Protein AF-0000000087407626 (afdb_homodimer)

pLDDT: mean 98.17, std 1.55, range [85.81, 99.0]

Radius of gyration: 20.64 Å; Cα contacts (8 Å, |Δi|>4): 1081; chains: 2; bounding box: 38×64×53 Å

Sequence (378 aa):
MILDLSAPISENTPVYPDDPPVSVRLWAVIDRDGYYMNVLKMGEHSGTHVDAPAHFVPGGKTIDEMPLEKFIGEGIVLDVRDGEGPIRLDEIPDGGYFGKIVLFLTSGRELSPEVALFLVAEGVRAVGTDSMSIGDDAVHRILLSEEVPVFENLTNLEALVGKDFTFVAFPLKIEGGSGSPVRAVAFVEMILDLSAPISENTPVYPDDPPVSVRLWAVIDRDGYYMNVLKMGEHSGTHVDAPAHFVPGGKTIDEMPLEKFIGEGIVLDVRDGEGPIRLDEIPDGGYFGKIVLFLTSGRELSPEVALFLVAEGVRAVGTDSMSIGDDAVHRILLSEEVPVFENLTNLEALVGKDFTFVAFPLKIEGGSGSPVRAVAFVE

Secondary structure (DSSP, 8-state):
-EEE-BPPBSTTS---TTSPPPEEEEEE-HHHHSS-EEEEEEETT-SSEEE-GGGTSTTPPPGGGS-GGGGEEEEEEEE-TT--SSB-GGGS-SS--TT-EEEEE-TT--B-HHHHHHHHHTT-SEEEESSS-SSSHHHHHHHHHTT--EEESB--GGGGTT--EEEE-PPP-BTT-SEEE---EEEE-/-EEE-BPPBSTTS---TTSPPPEEEEEE-HHHHSS-EEEEEEETT-SSEEE-GGGTSTTPPPGGGS-GGGGEEEEEEEE-TT--SSB-GGGS-SS--TT-EEEEE-TT--B-HHHHHHHHHTT-SEEEESSS-SSSHHHHHHHHHTT--EEESB--GGGGTT--EEEE-PPP-BTT-SEEE---EEEE-

Structure (mmCIF, N/CA/C/O backbone):
data_AF-0000000087407626-model_v1
#
loop_
_entity.id
_entity.type
_entity.pdbx_description
1 polymer 'Cyclase family protein'
#
loop_
_atom_site.group_PDB
_atom_site.id
_atom_site.type_symbol
_atom_site.label_atom_id
_atom_site.label_alt_id
_atom_site.label_comp_id
_atom_site.label_asym_id
_atom_site.label_entity_id
_atom_site.label_seq_id
_atom_site.pdbx_PDB_ins_code
_atom_site.Cartn_x
_atom_site.Cartn_y
_atom_site.Cartn_z
_atom_site.occupancy
_atom_site.B_iso_or_equiv
_atom_site.auth_seq_id
_atom_site.auth_comp_id
_atom_site.auth_asym_id
_atom_site.auth_atom_id
_atom_site.pdbx_PDB_model_num
ATOM 1 N N . MET A 1 1 ? -11.5 3.641 -15.219 1 94.56 1 MET A N 1
ATOM 2 C CA . MET A 1 1 ? -12.039 3.02 -14.008 1 94.56 1 MET A CA 1
ATOM 3 C C . MET A 1 1 ? -10.945 2.266 -13.25 1 94.56 1 MET A C 1
ATOM 5 O O . MET A 1 1 ? -10.109 1.601 -13.867 1 94.56 1 MET A O 1
ATOM 9 N N . ILE A 1 2 ? -10.898 2.383 -11.922 1 98.69 2 ILE A N 1
ATOM 10 C CA . ILE A 1 2 ? -9.953 1.646 -11.102 1 98.69 2 ILE A CA 1
ATOM 11 C C . ILE A 1 2 ? -10.648 0.445 -10.461 1 98.69 2 ILE A C 1
ATOM 13 O O . ILE A 1 2 ? -11.656 0.6 -9.773 1 98.69 2 ILE A O 1
ATOM 17 N N . LEU A 1 3 ? -10.18 -0.729 -10.758 1 98.81 3 LEU A N 1
ATOM 18 C CA . LEU A 1 3 ? -10.68 -1.969 -10.172 1 98.81 3 LEU A CA 1
ATOM 19 C C . LEU A 1 3 ? -9.758 -2.463 -9.062 1 98.81 3 LEU A C 1
ATOM 21 O O . LEU A 1 3 ? -8.547 -2.57 -9.266 1 98.81 3 LEU A O 1
ATOM 25 N N . ASP A 1 4 ? -10.352 -2.662 -7.883 1 98.88 4 ASP A N 1
ATOM 26 C CA . ASP A 1 4 ? -9.609 -3.213 -6.754 1 98.88 4 ASP A CA 1
ATOM 27 C C . ASP A 1 4 ? -9.383 -4.711 -6.926 1 98.88 4 ASP A C 1
ATOM 29 O O . ASP A 1 4 ? -10.336 -5.477 -7.102 1 98.88 4 ASP A O 1
ATOM 33 N N . LEU A 1 5 ? -8.07 -5.199 -6.824 1 98.94 5 LEU A N 1
ATOM 34 C CA . LEU A 1 5 ? -7.73 -6.602 -7.031 1 98.94 5 LEU A CA 1
ATOM 35 C C . LEU A 1 5 ? -7.191 -7.223 -5.746 1 98.94 5 LEU A C 1
ATOM 37 O O . LEU A 1 5 ? -6.512 -8.25 -5.789 1 98.94 5 LEU A O 1
ATOM 41 N N . SER A 1 6 ? -7.387 -6.543 -4.633 1 98.88 6 SER A N 1
ATOM 42 C CA . SER A 1 6 ? -6.785 -6.984 -3.379 1 98.88 6 SER A CA 1
ATOM 43 C C . SER A 1 6 ? -7.84 -7.504 -2.408 1 98.88 6 SER A C 1
ATOM 45 O O . SER A 1 6 ? -8.945 -6.957 -2.336 1 98.88 6 SER A O 1
ATOM 47 N N . ALA A 1 7 ? -7.488 -8.57 -1.66 1 98.62 7 ALA A N 1
ATOM 48 C CA . ALA A 1 7 ? -8.289 -9.062 -0.541 1 98.62 7 ALA A CA 1
ATOM 49 C C . ALA A 1 7 ? -8.133 -8.156 0.679 1 98.62 7 ALA A C 1
ATOM 51 O O . ALA A 1 7 ? -7.07 -7.57 0.894 1 98.62 7 ALA A O 1
ATOM 52 N N . PRO A 1 8 ? -9.18 -7.996 1.398 1 98.62 8 PRO A N 1
ATOM 53 C CA . PRO A 1 8 ? -9.016 -7.262 2.656 1 98.62 8 PRO A CA 1
ATOM 54 C C . PRO A 1 8 ? -8.023 -7.926 3.605 1 98.62 8 PRO A C 1
ATOM 56 O O . PRO A 1 8 ? -7.887 -9.148 3.607 1 98.62 8 PRO A O 1
ATOM 59 N N . ILE A 1 9 ? -7.352 -7.109 4.34 1 98.81 9 ILE A N 1
ATOM 60 C CA . ILE A 1 9 ? -6.434 -7.586 5.371 1 98.81 9 ILE A CA 1
ATOM 61 C C . ILE A 1 9 ? -7.086 -7.457 6.746 1 98.81 9 ILE A C 1
ATOM 63 O O . ILE A 1 9 ? -7.414 -6.348 7.184 1 98.81 9 ILE A O 1
ATOM 67 N N . SER A 1 10 ? -7.234 -8.508 7.391 1 98.5 10 SER A N 1
ATOM 68 C CA . SER A 1 10 ? -7.793 -8.641 8.734 1 98.5 10 SER A CA 1
ATOM 69 C C . SER A 1 10 ? -7.391 -9.961 9.375 1 98.5 10 SER A C 1
ATOM 71 O O . SER A 1 10 ? -6.652 -10.75 8.773 1 98.5 10 SER A O 1
ATOM 73 N N . GLU A 1 11 ? -7.926 -10.094 10.539 1 97.62 11 GLU A N 1
ATOM 74 C CA . GLU A 1 11 ? -7.641 -11.344 11.242 1 97.62 11 GLU A CA 1
ATOM 75 C C . GLU A 1 11 ? -8.289 -12.531 10.539 1 97.62 11 GLU A C 1
ATOM 77 O O . GLU A 1 11 ? -7.953 -13.68 10.812 1 97.62 11 GLU A O 1
ATOM 82 N N . ASN A 1 12 ? -9.156 -12.234 9.711 1 97.38 12 ASN A N 1
ATOM 83 C CA . ASN A 1 12 ? -9.852 -13.289 8.992 1 97.38 12 ASN A CA 1
ATOM 84 C C . ASN A 1 12 ? -9.18 -13.594 7.656 1 97.38 12 ASN A C 1
ATOM 86 O O . ASN A 1 12 ? -9.594 -14.516 6.945 1 97.38 12 ASN A O 1
ATOM 90 N N . THR A 1 13 ? -8.242 -12.867 7.262 1 97.75 13 THR A N 1
ATOM 91 C CA . THR A 1 13 ? -7.523 -13.133 6.023 1 97.75 13 THR A CA 1
ATOM 92 C C . THR A 1 13 ? -6.809 -14.477 6.09 1 97.75 13 THR A C 1
ATOM 94 O O . THR A 1 13 ? -5.988 -14.711 6.98 1 97.75 13 THR A O 1
ATOM 97 N N . PRO A 1 14 ? -7.137 -15.383 5.199 1 96.88 14 PRO A N 1
ATOM 98 C CA . PRO A 1 14 ? -6.445 -16.672 5.18 1 96.88 14 PRO A CA 1
ATOM 99 C C . PRO A 1 14 ? -4.945 -16.531 4.914 1 96.88 14 PRO A C 1
ATOM 101 O O . PRO A 1 14 ? -4.531 -15.672 4.141 1 96.88 14 PRO A O 1
ATOM 104 N N . VAL A 1 15 ? -4.242 -17.312 5.656 1 96.75 15 VAL A N 1
ATOM 105 C CA . VAL A 1 15 ? -2.801 -17.359 5.43 1 96.75 15 VAL A CA 1
ATOM 106 C C . VAL A 1 15 ? -2.396 -18.781 5.004 1 96.75 15 VAL A C 1
ATOM 108 O O . VAL A 1 15 ? -3.084 -19.75 5.32 1 96.75 15 VAL A O 1
ATOM 111 N N . TYR A 1 16 ? -1.384 -18.875 4.133 1 95.88 16 TYR A N 1
ATOM 112 C CA . TYR A 1 16 ? -0.835 -20.172 3.75 1 95.88 16 TYR A CA 1
ATOM 113 C C . TYR A 1 16 ? -0.444 -20.984 4.98 1 95.88 16 TYR A C 1
ATOM 115 O O . TYR A 1 16 ? 0.004 -20.422 5.984 1 95.88 16 TYR A O 1
ATOM 123 N N . PRO A 1 17 ? -0.582 -22.297 4.898 1 92.94 17 PRO A N 1
ATOM 124 C CA . PRO A 1 17 ? -0.218 -23.109 6.059 1 92.94 17 PRO A CA 1
ATOM 125 C C . PRO A 1 17 ? 1.18 -22.797 6.586 1 92.94 17 PRO A C 1
ATOM 127 O O . PRO A 1 17 ? 2.125 -22.672 5.805 1 92.94 17 PRO A O 1
ATOM 130 N N . ASP A 1 18 ? 1.308 -22.516 7.926 1 92.75 18 ASP A N 1
ATOM 131 C CA . ASP A 1 18 ? 2.541 -22.328 8.68 1 92.75 18 ASP A CA 1
ATOM 132 C C . ASP A 1 18 ? 3.025 -20.875 8.578 1 92.75 18 ASP A C 1
ATOM 134 O O . ASP A 1 18 ? 4.023 -20.516 9.203 1 92.75 18 ASP A O 1
ATOM 138 N N . ASP A 1 19 ? 2.303 -20.125 7.746 1 96.94 19 ASP A N 1
ATOM 139 C CA . ASP A 1 19 ? 2.627 -18.703 7.723 1 96.94 19 ASP A CA 1
ATOM 140 C C . ASP A 1 19 ? 2.096 -18 8.969 1 96.94 19 ASP A C 1
ATOM 142 O O . ASP A 1 19 ? 1.176 -18.5 9.625 1 96.94 19 ASP A O 1
ATOM 146 N N . PRO A 1 20 ? 2.818 -16.875 9.32 1 97 20 PRO A N 1
ATOM 147 C CA . PRO A 1 20 ? 2.281 -16.125 10.461 1 97 20 PRO A CA 1
ATOM 148 C C . PRO A 1 20 ? 0.853 -15.648 10.227 1 97 20 PRO A C 1
ATOM 150 O O . PRO A 1 20 ? 0.507 -15.242 9.117 1 97 20 PRO A O 1
ATOM 153 N N . PRO A 1 21 ? -0.025 -15.742 11.242 1 97.31 21 PRO A N 1
ATOM 154 C CA . PRO A 1 21 ? -1.369 -15.18 11.109 1 97.31 21 PRO A CA 1
ATOM 155 C C . PRO A 1 21 ? -1.36 -13.656 11.016 1 97.31 21 PRO A C 1
ATOM 157 O O . PRO A 1 21 ? -0.384 -13.016 11.406 1 97.31 21 PRO A O 1
ATOM 160 N N . VAL A 1 22 ? -2.408 -13.172 10.453 1 98.69 22 VAL A N 1
ATOM 161 C CA . VAL A 1 22 ? -2.596 -11.727 10.383 1 98.69 22 VAL A CA 1
ATOM 162 C C . VAL A 1 22 ? -3.277 -11.234 11.664 1 98.69 22 VAL A C 1
ATOM 164 O O . VAL A 1 22 ? -4.285 -11.797 12.094 1 98.69 22 VAL A O 1
ATOM 167 N N . SER A 1 23 ? -2.711 -10.219 12.281 1 98.5 23 SER A N 1
ATOM 168 C CA . SER A 1 23 ? -3.27 -9.562 13.461 1 98.5 23 SER A CA 1
ATOM 169 C C . SER A 1 23 ? -3.393 -8.055 13.258 1 98.5 23 SER A C 1
ATOM 171 O O . SER A 1 23 ? -2.453 -7.41 12.789 1 98.5 23 SER A O 1
ATOM 173 N N . VAL A 1 24 ? -4.543 -7.598 13.391 1 98.19 24 VAL A N 1
ATOM 174 C CA . VAL A 1 24 ? -4.859 -6.172 13.43 1 98.19 24 VAL A CA 1
ATOM 175 C C . VAL A 1 24 ? -5.457 -5.812 14.789 1 98.19 24 VAL A C 1
ATOM 177 O O . VAL A 1 24 ? -6.605 -6.164 15.078 1 98.19 24 VAL A O 1
ATOM 180 N N . ARG A 1 25 ? -4.598 -5.047 15.641 1 98.31 25 ARG A N 1
ATOM 181 C CA . ARG A 1 25 ? -5.008 -4.785 17.016 1 98.31 25 ARG A CA 1
ATOM 182 C C . ARG A 1 25 ? -5.039 -3.285 17.297 1 98.31 25 ARG A C 1
ATOM 184 O O . ARG A 1 25 ? -4.18 -2.541 16.828 1 98.31 25 ARG A O 1
ATOM 191 N N . LEU A 1 26 ? -5.98 -3.012 18.078 1 98.25 26 LEU A N 1
ATOM 192 C CA . LEU A 1 26 ? -6.105 -1.622 18.5 1 98.25 26 LEU A CA 1
ATOM 193 C C . LEU A 1 26 ? -4.871 -1.176 19.281 1 98.25 26 LEU A C 1
ATOM 195 O O . LEU A 1 26 ? -4.391 -1.893 20.156 1 98.25 26 LEU A O 1
ATOM 199 N N . TRP A 1 27 ? -4.355 -0.021 18.953 1 98.56 27 TRP A N 1
ATOM 200 C CA . TRP A 1 27 ? -3.254 0.615 19.656 1 98.56 27 TRP A CA 1
ATOM 201 C C . TRP A 1 27 ? -3.721 1.885 20.359 1 98.56 27 TRP A C 1
ATOM 203 O O . TRP A 1 27 ? -3.338 2.148 21.5 1 98.56 27 TRP A O 1
ATOM 213 N N . ALA A 1 28 ? -4.617 2.578 19.672 1 98.25 28 ALA A N 1
ATOM 214 C CA . ALA A 1 28 ? -5.152 3.836 20.188 1 98.25 28 ALA A CA 1
ATOM 215 C C . ALA A 1 28 ? -6.586 4.062 19.719 1 98.25 28 ALA A C 1
ATOM 217 O O . ALA A 1 28 ? -6.961 3.621 18.625 1 98.25 28 ALA A O 1
ATOM 218 N N . VAL A 1 29 ? -7.285 4.719 20.578 1 97.94 29 VAL A N 1
ATOM 219 C CA . VAL A 1 29 ? -8.664 5.086 20.25 1 97.94 29 VAL A CA 1
ATOM 220 C C . VAL A 1 29 ? -8.867 6.578 20.484 1 97.94 29 VAL A C 1
ATOM 222 O O . VAL A 1 29 ? -8.312 7.145 21.422 1 97.94 29 VAL A O 1
ATOM 225 N N . ILE A 1 30 ? -9.766 7.16 19.719 1 97.81 30 ILE A N 1
ATOM 226 C CA . ILE A 1 30 ? -9.93 8.609 19.719 1 97.81 30 ILE A CA 1
ATOM 227 C C . ILE A 1 30 ? -10.359 9.078 21.109 1 97.81 30 ILE A C 1
ATOM 229 O O . ILE A 1 30 ? -9.797 10.031 21.656 1 97.81 30 ILE A O 1
ATOM 233 N N . ASP A 1 31 ? -11.32 8.539 21.688 1 97.56 31 ASP A N 1
ATOM 234 C CA . ASP A 1 31 ? -11.875 9 22.969 1 97.56 31 ASP A CA 1
ATOM 235 C C . ASP A 1 31 ? -10.797 9.062 24.047 1 97.56 31 ASP A C 1
ATOM 237 O O . ASP A 1 31 ? -10.797 9.969 24.875 1 97.56 31 ASP A O 1
ATOM 241 N N . ARG A 1 32 ? -9.883 8.086 24.047 1 97.44 32 ARG A N 1
ATOM 242 C CA . ARG A 1 32 ? -8.867 7.965 25.078 1 97.44 32 ARG A CA 1
ATOM 243 C C . ARG A 1 32 ? -7.57 8.656 24.672 1 97.44 32 ARG A C 1
ATOM 245 O O . ARG A 1 32 ? -6.965 9.375 25.469 1 97.44 32 ARG A O 1
ATOM 252 N N . ASP A 1 33 ? -7.152 8.57 23.375 1 96.88 33 ASP A N 1
ATOM 253 C CA . ASP A 1 33 ? -5.793 8.914 22.969 1 96.88 33 ASP A CA 1
ATOM 254 C C . ASP A 1 33 ? -5.793 10.117 22.031 1 96.88 33 ASP A C 1
ATOM 256 O O . ASP A 1 33 ? -4.746 10.711 21.766 1 96.88 33 ASP A O 1
ATOM 260 N N . GLY A 1 34 ? -6.973 10.43 21.484 1 96.88 34 GLY A N 1
ATOM 261 C CA . GLY A 1 34 ? -7.078 11.562 20.578 1 96.88 34 GLY A CA 1
ATOM 262 C C . GLY A 1 34 ? -6.918 11.172 19.125 1 96.88 34 GLY A C 1
ATOM 263 O O . GLY A 1 34 ? -7.09 12.008 18.234 1 96.88 34 GLY A O 1
ATOM 264 N N . TYR A 1 35 ? -6.5 10 18.938 1 98.06 35 TYR A N 1
ATOM 265 C CA . TYR A 1 35 ? -6.371 9.453 17.594 1 98.06 35 TYR A CA 1
ATOM 266 C C . TYR A 1 35 ? -6.656 7.957 17.578 1 98.06 35 TYR A C 1
ATOM 268 O O . TYR A 1 35 ? -6.727 7.32 18.625 1 98.06 35 TYR A O 1
ATOM 276 N N . TYR A 1 36 ? -7.016 7.445 16.391 1 98.69 36 TYR A N 1
ATOM 277 C CA . TYR A 1 36 ? -7.277 6.031 16.141 1 98.69 36 TYR A CA 1
ATOM 278 C C . TYR A 1 36 ? -6.145 5.398 15.344 1 98.69 36 TYR A C 1
ATOM 280 O O . TYR A 1 36 ? -5.684 5.965 14.352 1 98.69 36 TYR A O 1
ATOM 288 N N . MET A 1 37 ? -5.598 4.285 15.875 1 98.75 37 MET A N 1
ATOM 289 C CA . MET A 1 37 ? -4.531 3.57 15.18 1 98.75 37 MET A CA 1
ATOM 290 C C . MET A 1 37 ? -4.508 2.1 15.578 1 98.75 37 MET A C 1
ATOM 292 O O . MET A 1 37 ? -4.777 1.761 16.734 1 98.75 37 MET A O 1
ATOM 296 N N . ASN A 1 38 ? -4.25 1.246 14.609 1 98.81 38 ASN A N 1
ATOM 297 C CA . ASN A 1 38 ? -3.99 -0.169 14.852 1 98.81 38 ASN A CA 1
ATOM 298 C C . ASN A 1 38 ? -2.508 -0.501 14.703 1 98.81 38 ASN A C 1
ATOM 300 O O . ASN A 1 38 ? -1.753 0.267 14.102 1 98.81 38 ASN A O 1
ATOM 304 N N . VAL A 1 39 ? -2.105 -1.531 15.344 1 98.81 39 VAL A N 1
ATOM 305 C CA . VAL A 1 39 ? -0.829 -2.186 15.078 1 98.81 39 VAL A CA 1
ATOM 306 C C . VAL A 1 39 ? -1.06 -3.469 14.289 1 98.81 39 VAL A C 1
ATOM 308 O O . VAL A 1 39 ? -2.004 -4.215 14.555 1 98.81 39 VAL A O 1
ATOM 311 N N . LEU A 1 40 ? -0.258 -3.686 13.289 1 98.81 40 LEU A N 1
ATOM 312 C CA . LEU A 1 40 ? -0.341 -4.824 12.383 1 98.81 40 LEU A CA 1
ATOM 313 C C . LEU A 1 40 ? 0.778 -5.824 12.656 1 98.81 40 LEU A C 1
ATOM 315 O O . LEU A 1 40 ? 1.925 -5.43 12.891 1 98.81 40 LEU A O 1
ATOM 319 N N . LYS A 1 41 ? 0.485 -6.988 12.695 1 98.75 41 LYS A N 1
ATOM 320 C CA . LYS A 1 41 ? 1.444 -8.086 12.656 1 98.75 41 LYS A CA 1
ATOM 321 C C . LYS A 1 41 ? 1.068 -9.109 11.586 1 98.75 41 LYS A C 1
ATOM 323 O O . LYS A 1 41 ? -0.018 -9.688 11.633 1 98.75 41 LYS A O 1
ATOM 328 N N . MET A 1 42 ? 1.965 -9.391 10.641 1 98.81 42 MET A N 1
ATOM 329 C CA . MET A 1 42 ? 1.645 -10.289 9.531 1 98.81 42 MET A CA 1
ATOM 330 C C . MET A 1 42 ? 2.908 -10.711 8.789 1 98.81 42 MET A C 1
ATOM 332 O O . MET A 1 42 ? 3.951 -10.062 8.914 1 98.81 42 MET A O 1
ATOM 336 N N . GLY A 1 43 ? 2.816 -11.875 8.117 1 98.75 43 GLY A N 1
ATOM 337 C CA . GLY A 1 43 ? 3.893 -12.25 7.215 1 98.75 43 GLY A CA 1
ATOM 338 C C . GLY A 1 43 ? 3.955 -11.383 5.969 1 98.75 43 GLY A C 1
ATOM 339 O O . GLY A 1 43 ? 2.941 -10.82 5.547 1 98.75 43 GLY A O 1
ATOM 340 N N . GLU A 1 44 ? 5.066 -11.352 5.406 1 98.75 44 GLU A N 1
ATOM 341 C CA . GLU A 1 44 ? 5.285 -10.562 4.199 1 98.75 44 GLU A CA 1
ATOM 342 C C . GLU A 1 44 ? 4.418 -11.07 3.049 1 98.75 44 GLU A C 1
ATOM 344 O O . GLU A 1 44 ? 4.215 -10.359 2.061 1 98.75 44 GLU A O 1
ATOM 349 N N . HIS A 1 45 ? 3.922 -12.273 3.09 1 98.69 45 HIS A N 1
ATOM 350 C CA . HIS A 1 45 ? 3.131 -12.898 2.035 1 98.69 45 HIS A CA 1
ATOM 351 C C . HIS A 1 45 ? 1.68 -13.078 2.465 1 98.69 45 HIS A C 1
ATOM 353 O O . HIS A 1 45 ? 1.084 -14.125 2.229 1 98.69 45 HIS A O 1
ATOM 359 N N . SER A 1 46 ? 1.119 -12.125 3.242 1 98.56 46 SER A N 1
ATOM 360 C CA . SER A 1 46 ? -0.268 -12.109 3.693 1 98.56 46 SER A CA 1
ATOM 361 C C . SER A 1 46 ? -1.163 -11.367 2.703 1 98.56 46 SER A C 1
ATOM 363 O O . SER A 1 46 ? -0.777 -10.336 2.162 1 98.56 46 SER A O 1
ATOM 365 N N . GLY A 1 47 ? -2.469 -11.953 2.525 1 98.5 47 GLY A N 1
ATOM 366 C CA . GLY A 1 47 ? -3.383 -11.32 1.587 1 98.5 47 GLY A CA 1
ATOM 367 C C . GLY A 1 47 ? -2.846 -11.281 0.169 1 98.5 47 GLY A C 1
ATOM 368 O O . GLY A 1 47 ? -2.098 -12.172 -0.244 1 98.5 47 GLY A O 1
ATOM 369 N N . THR A 1 48 ? -3.363 -10.398 -0.584 1 98.94 48 THR A N 1
ATOM 370 C CA . THR A 1 48 ? -2.736 -10.125 -1.873 1 98.94 48 THR A CA 1
ATOM 371 C C . THR A 1 48 ? -1.308 -9.625 -1.685 1 98.94 48 THR A C 1
ATOM 373 O O . THR A 1 48 ? -1.07 -8.68 -0.928 1 98.94 48 THR A O 1
ATOM 376 N N . HIS A 1 49 ? -0.39 -10.32 -2.273 1 98.94 49 HIS A N 1
ATOM 377 C CA . HIS A 1 49 ? 1.011 -10 -2.029 1 98.94 49 HIS A CA 1
ATOM 378 C C . HIS A 1 49 ? 1.873 -10.328 -3.242 1 98.94 49 HIS A C 1
ATOM 380 O O . HIS A 1 49 ? 1.38 -10.891 -4.227 1 98.94 49 HIS A O 1
ATOM 386 N N . VAL A 1 50 ? 3.182 -9.922 -3.121 1 99 50 VAL A N 1
ATOM 387 C CA . VAL A 1 50 ? 4.145 -10.188 -4.184 1 99 50 VAL A CA 1
ATOM 388 C C . VAL A 1 50 ? 5.402 -10.82 -3.592 1 99 50 VAL A C 1
ATOM 390 O O . VAL A 1 50 ? 5.863 -10.422 -2.52 1 99 50 VAL A O 1
ATOM 393 N N . ASP A 1 51 ? 5.863 -11.852 -4.258 1 98.94 51 ASP A N 1
ATOM 394 C CA . ASP A 1 51 ? 7.109 -12.523 -3.908 1 98.94 51 ASP A CA 1
ATOM 395 C C . ASP A 1 51 ? 8.297 -11.898 -4.633 1 98.94 51 ASP A C 1
ATOM 397 O O . ASP A 1 51 ? 8.227 -11.633 -5.836 1 98.94 51 ASP A O 1
ATOM 401 N N . ALA A 1 52 ? 9.375 -11.641 -3.939 1 98.94 52 ALA A N 1
ATOM 402 C CA . ALA A 1 52 ? 10.664 -11.266 -4.52 1 98.94 52 ALA A CA 1
ATOM 403 C C . ALA A 1 52 ? 11.562 -12.492 -4.688 1 98.94 52 ALA A C 1
ATOM 405 O O . ALA A 1 52 ? 11.312 -13.539 -4.094 1 98.94 52 ALA A O 1
ATOM 406 N N . PRO A 1 53 ? 12.594 -12.383 -5.477 1 98.94 53 PRO A N 1
ATOM 407 C CA . PRO A 1 53 ? 13.508 -13.5 -5.723 1 98.94 53 PRO A CA 1
ATOM 408 C C . PRO A 1 53 ? 14.07 -14.102 -4.434 1 98.94 53 PRO A C 1
ATOM 410 O O . PRO A 1 53 ? 14.164 -15.32 -4.305 1 98.94 53 PRO A O 1
ATOM 413 N N . ALA A 1 54 ? 14.352 -13.344 -3.426 1 98.94 54 ALA A N 1
ATOM 414 C CA . ALA A 1 54 ? 14.961 -13.805 -2.182 1 98.94 54 ALA A CA 1
ATOM 415 C C . ALA A 1 54 ? 14.07 -14.828 -1.479 1 98.94 54 ALA A C 1
ATOM 417 O O . ALA A 1 54 ? 14.539 -15.586 -0.625 1 98.94 54 ALA A O 1
ATOM 418 N N . HIS A 1 55 ? 12.773 -14.852 -1.741 1 98.88 55 HIS A N 1
ATOM 419 C CA . HIS A 1 55 ? 11.82 -15.75 -1.111 1 98.88 55 HIS A CA 1
ATOM 420 C C . HIS A 1 55 ? 12.195 -17.219 -1.348 1 98.88 55 HIS A C 1
ATOM 422 O O . HIS A 1 55 ? 12.008 -18.062 -0.468 1 98.88 55 HIS A O 1
ATOM 428 N N . PHE A 1 56 ? 12.82 -17.5 -2.555 1 98.88 56 PHE A N 1
ATOM 429 C CA . PHE A 1 56 ? 13.117 -18.891 -2.867 1 98.88 56 PHE A CA 1
ATOM 430 C C . PHE A 1 56 ? 14.523 -19.031 -3.428 1 98.88 56 PHE A C 1
ATOM 432 O O . PHE A 1 56 ? 15.016 -20.141 -3.609 1 98.88 56 PHE A O 1
ATOM 439 N N . VAL A 1 57 ? 15.211 -17.953 -3.748 1 98.81 57 VAL A N 1
ATOM 440 C CA . VAL A 1 57 ? 16.516 -17.984 -4.406 1 98.81 57 VAL A CA 1
ATOM 441 C C . VAL A 1 57 ? 17.578 -17.453 -3.463 1 98.81 57 VAL A C 1
ATOM 443 O O . VAL A 1 57 ? 17.641 -16.25 -3.193 1 98.81 57 VAL A O 1
ATOM 446 N N . PRO A 1 58 ? 18.453 -18.344 -3.035 1 98.38 58 PRO A N 1
ATOM 447 C CA . PRO A 1 58 ? 19.547 -17.844 -2.199 1 98.38 58 PRO A CA 1
ATOM 448 C C . PRO A 1 58 ? 20.312 -16.703 -2.854 1 98.38 58 PRO A C 1
ATOM 450 O O . PRO A 1 58 ? 20.75 -16.812 -4 1 98.38 58 PRO A O 1
ATOM 453 N N . GLY A 1 59 ? 20.375 -15.602 -2.123 1 98 59 GLY A N 1
ATOM 454 C CA . GLY A 1 59 ? 21.109 -14.445 -2.643 1 98 59 GLY A CA 1
ATOM 455 C C . GLY A 1 59 ? 20.297 -13.641 -3.643 1 98 59 GLY A C 1
ATO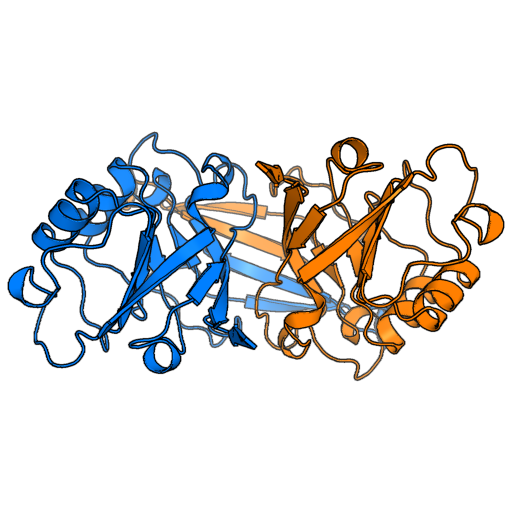M 456 O O . GLY A 1 59 ? 20.797 -12.672 -4.219 1 98 59 GLY A O 1
ATOM 457 N N . GLY A 1 60 ? 19.047 -14.047 -3.939 1 98.81 60 GLY A N 1
ATOM 458 C CA . GLY A 1 60 ? 18.203 -13.297 -4.855 1 98.81 60 GLY A CA 1
ATOM 459 C C . GLY A 1 60 ? 17.844 -11.914 -4.336 1 98.81 60 GLY A C 1
ATOM 460 O O . GLY A 1 60 ? 17.969 -11.641 -3.143 1 98.81 60 GLY A O 1
ATOM 461 N N . LYS A 1 61 ? 17.422 -11.109 -5.176 1 98.94 61 LYS A N 1
ATOM 462 C CA . LYS A 1 61 ? 17.031 -9.75 -4.809 1 98.94 61 LYS A CA 1
ATOM 463 C C . LYS A 1 61 ? 15.914 -9.766 -3.777 1 98.94 61 LYS A C 1
ATOM 465 O O . LYS A 1 61 ? 14.961 -10.547 -3.895 1 98.94 61 LYS A O 1
ATOM 470 N N . THR A 1 62 ? 16.062 -8.977 -2.758 1 98.94 62 THR A N 1
ATOM 471 C CA . THR A 1 62 ? 14.984 -8.703 -1.816 1 98.94 62 THR A CA 1
ATOM 472 C C . THR A 1 62 ? 14.016 -7.68 -2.393 1 98.94 62 THR A C 1
ATOM 474 O O . THR A 1 62 ? 14.281 -7.086 -3.441 1 98.94 62 THR A O 1
ATOM 477 N N . ILE A 1 63 ? 12.883 -7.605 -1.747 1 98.94 63 ILE A N 1
ATOM 478 C CA . ILE A 1 63 ? 11.789 -6.852 -2.342 1 98.94 63 ILE A CA 1
ATOM 479 C C . ILE A 1 63 ? 12.18 -5.387 -2.48 1 98.94 63 ILE A C 1
ATOM 481 O O . ILE A 1 63 ? 11.781 -4.711 -3.432 1 98.94 63 ILE A O 1
ATOM 485 N N . ASP A 1 64 ? 12.992 -4.766 -1.643 1 98.88 64 ASP A N 1
ATOM 486 C CA . ASP A 1 64 ? 13.406 -3.367 -1.689 1 98.88 64 ASP A CA 1
ATOM 487 C C . ASP A 1 64 ? 14.422 -3.135 -2.805 1 98.88 64 ASP A C 1
ATOM 489 O O . ASP A 1 64 ? 14.664 -1.994 -3.203 1 98.88 64 ASP A O 1
ATOM 493 N N . GLU A 1 65 ? 14.977 -4.219 -3.309 1 98.81 65 GLU A N 1
ATOM 494 C CA . GLU A 1 65 ? 15.977 -4.125 -4.363 1 98.81 65 GLU A CA 1
ATOM 495 C C . GLU A 1 65 ? 15.344 -4.254 -5.746 1 98.81 65 GLU A C 1
ATOM 497 O O . GLU A 1 65 ? 15.977 -3.955 -6.758 1 98.81 65 GLU A O 1
ATOM 502 N N . MET A 1 66 ? 14.117 -4.695 -5.84 1 98.88 66 MET A N 1
ATOM 503 C CA . MET A 1 66 ? 13.445 -4.922 -7.117 1 98.88 66 MET A CA 1
ATOM 504 C C . MET A 1 66 ? 13.133 -3.6 -7.812 1 98.88 66 MET A C 1
ATOM 506 O O . MET A 1 66 ? 12.695 -2.643 -7.168 1 98.88 66 MET A O 1
ATOM 510 N N . PRO A 1 67 ? 13.445 -3.553 -9.055 1 98.75 67 PRO A N 1
ATOM 511 C CA . PRO A 1 67 ? 13.055 -2.338 -9.773 1 98.75 67 PRO A CA 1
ATOM 512 C C . PRO A 1 67 ? 11.547 -2.096 -9.75 1 98.75 67 PRO A C 1
ATOM 514 O O . PRO A 1 67 ? 10.766 -3.023 -9.969 1 98.75 67 PRO A O 1
ATOM 517 N N . LEU A 1 68 ? 11.188 -0.843 -9.609 1 98.88 68 LEU A N 1
ATOM 518 C CA . LEU A 1 68 ? 9.781 -0.479 -9.453 1 98.88 68 LEU A CA 1
ATOM 519 C C . LEU A 1 68 ? 9 -0.744 -10.734 1 98.88 68 LEU A C 1
ATOM 521 O O . LEU A 1 68 ? 7.797 -0.998 -10.695 1 98.88 68 LEU A O 1
ATOM 525 N N . GLU A 1 69 ? 9.625 -0.778 -11.883 1 98.62 69 GLU A N 1
ATOM 526 C CA . GLU A 1 69 ? 9.008 -1.002 -13.18 1 98.62 69 GLU A CA 1
ATOM 527 C C . GLU A 1 69 ? 8.367 -2.387 -13.258 1 98.62 69 GLU A C 1
ATOM 529 O O . GLU A 1 69 ? 7.477 -2.621 -14.078 1 98.62 69 GLU A O 1
ATOM 534 N N . LYS A 1 70 ? 8.82 -3.297 -12.461 1 98.81 70 LYS A N 1
ATOM 535 C CA . LYS A 1 70 ? 8.312 -4.668 -12.484 1 98.81 70 LYS A CA 1
ATOM 536 C C . LYS A 1 70 ? 6.887 -4.734 -11.945 1 98.81 70 LYS A C 1
ATOM 538 O O . LYS A 1 70 ? 6.191 -5.734 -12.141 1 98.81 70 LYS A O 1
ATOM 543 N N . PHE A 1 71 ? 6.426 -3.656 -11.242 1 98.94 71 PHE A N 1
ATOM 544 C CA . PHE A 1 71 ? 5.195 -3.766 -10.461 1 98.94 71 PHE A CA 1
ATOM 545 C C . PHE A 1 71 ? 4.086 -2.936 -11.094 1 98.94 71 PHE A C 1
ATOM 547 O O . PHE A 1 71 ? 3.076 -2.646 -10.445 1 98.94 71 PHE A O 1
ATOM 554 N N . ILE A 1 72 ? 4.301 -2.545 -12.32 1 98.88 72 ILE A N 1
ATOM 555 C CA . ILE A 1 72 ? 3.311 -1.814 -13.102 1 98.88 72 ILE A CA 1
ATOM 556 C C . ILE A 1 72 ? 3.465 -2.16 -14.586 1 98.88 72 ILE A C 1
ATOM 558 O O . ILE A 1 72 ? 4.586 -2.287 -15.086 1 98.88 72 ILE A O 1
ATOM 562 N N . GLY A 1 73 ? 2.336 -2.26 -15.242 1 98.56 73 GLY A N 1
ATOM 563 C CA . GLY A 1 73 ? 2.393 -2.498 -16.672 1 98.56 73 GLY A CA 1
ATOM 564 C C . GLY A 1 73 ? 1.087 -3.02 -17.25 1 98.56 73 GLY A C 1
ATOM 565 O O . GLY A 1 73 ? 0.109 -3.191 -16.516 1 98.56 73 GLY A O 1
ATOM 566 N N . GLU A 1 74 ? 1.137 -3.197 -18.625 1 98.69 74 GLU A N 1
ATOM 567 C CA . GLU A 1 74 ? -0.004 -3.807 -19.312 1 98.69 74 GLU A CA 1
ATOM 568 C C . GLU A 1 74 ? -0.252 -5.227 -18.797 1 98.69 74 GLU A C 1
ATOM 570 O O . GLU A 1 74 ? 0.675 -6.035 -18.734 1 98.69 74 GLU A O 1
ATOM 575 N N . GLY A 1 75 ? -1.597 -5.445 -18.297 1 98.56 75 GLY A N 1
ATOM 576 C CA . GLY A 1 75 ? -1.959 -6.766 -17.812 1 98.56 75 GLY A CA 1
ATOM 577 C C . GLY A 1 75 ? -2.787 -7.562 -18.797 1 98.56 75 GLY A C 1
ATOM 578 O O . GLY A 1 75 ? -3.441 -6.992 -19.672 1 98.56 75 GLY A O 1
ATOM 579 N N . ILE A 1 76 ? -2.699 -8.867 -18.781 1 98.44 76 ILE A N 1
ATOM 580 C CA . ILE A 1 76 ? -3.609 -9.789 -19.453 1 98.44 76 ILE A CA 1
ATOM 581 C C . ILE A 1 76 ? -4.082 -10.859 -18.469 1 98.44 76 ILE A C 1
ATOM 583 O O . ILE A 1 76 ? -3.305 -11.336 -17.641 1 98.44 76 ILE A O 1
ATOM 587 N N . VAL A 1 77 ? -5.344 -11.133 -18.5 1 98.81 77 VAL A N 1
ATOM 588 C CA . VAL A 1 77 ? -5.902 -12.203 -17.672 1 98.81 77 VAL A CA 1
ATOM 589 C C . VAL A 1 77 ? -6.141 -13.438 -18.547 1 98.81 77 VAL A C 1
ATOM 591 O O . VAL A 1 77 ? -6.785 -13.359 -19.594 1 98.81 77 VAL A O 1
ATOM 594 N N . LEU A 1 78 ? -5.531 -14.508 -18.125 1 98.75 78 LEU A N 1
ATOM 595 C CA . LEU A 1 78 ? -5.789 -15.812 -18.734 1 98.75 78 LEU A CA 1
ATOM 596 C C . LEU A 1 78 ? -6.758 -16.625 -17.875 1 98.75 78 LEU A C 1
ATOM 598 O O . LEU A 1 78 ? -6.426 -17.016 -16.75 1 98.75 78 LEU A O 1
ATOM 602 N N . ASP A 1 79 ? -7.934 -16.812 -18.406 1 98.5 79 ASP A N 1
ATOM 603 C CA . ASP A 1 79 ? -8.953 -17.594 -17.734 1 98.5 79 ASP A CA 1
ATOM 604 C C . ASP A 1 79 ? -8.742 -19.094 -17.969 1 98.5 79 ASP A C 1
ATOM 606 O O . ASP A 1 79 ? -8.992 -19.594 -19.062 1 98.5 79 ASP A O 1
ATOM 610 N N . VAL A 1 80 ? -8.258 -19.828 -16.938 1 98.44 80 VAL A N 1
ATOM 611 C CA . VAL A 1 80 ? -7.918 -21.234 -17.062 1 98.44 80 VAL A CA 1
ATOM 612 C C . VAL A 1 80 ? -8.727 -22.047 -16.062 1 98.44 80 VAL A C 1
ATOM 614 O O . VAL A 1 80 ? -8.281 -23.109 -15.609 1 98.44 80 VAL A O 1
ATOM 617 N N . ARG A 1 81 ? -9.898 -21.641 -15.602 1 97.06 81 ARG A N 1
ATOM 618 C CA . ARG A 1 81 ? -10.711 -22.266 -14.555 1 97.06 81 ARG A CA 1
ATOM 619 C C . ARG A 1 81 ? -11.281 -23.594 -15.023 1 97.06 81 ARG A C 1
ATOM 621 O O . ARG A 1 81 ? -11.562 -24.469 -14.203 1 97.06 81 ARG A O 1
ATOM 628 N N . ASP A 1 82 ? -11.367 -23.781 -16.297 1 94.44 82 ASP A N 1
ATOM 629 C CA . ASP A 1 82 ? -12.062 -24.953 -16.828 1 94.44 82 ASP A CA 1
ATOM 630 C C . ASP A 1 82 ? -11.133 -26.156 -16.891 1 94.44 82 ASP A C 1
ATOM 632 O O . ASP A 1 82 ? -11.586 -27.281 -17.109 1 94.44 82 ASP A O 1
ATOM 636 N N . GLY A 1 83 ? -9.859 -25.984 -16.594 1 94.81 83 GLY A N 1
ATOM 637 C CA . GLY A 1 83 ? -8.922 -27.094 -16.641 1 94.81 83 GLY A CA 1
ATOM 638 C C . GLY A 1 83 ? -8.82 -27.859 -15.336 1 94.81 83 GLY A C 1
ATOM 639 O O . GLY A 1 83 ? -9.453 -27.484 -14.344 1 94.81 83 GLY A O 1
ATOM 640 N N . GLU A 1 84 ? -8.172 -28.969 -15.445 1 94.62 84 GLU A N 1
ATOM 641 C CA . GLU A 1 84 ? -7.914 -29.797 -14.266 1 94.62 84 GLU A CA 1
ATOM 642 C C . GLU A 1 84 ? -6.418 -29.906 -13.984 1 94.62 84 GLU A C 1
ATOM 644 O O . GLU A 1 84 ? -5.605 -29.906 -14.914 1 94.62 84 GLU A O 1
ATOM 649 N N . GLY A 1 85 ? -6.066 -29.984 -12.719 1 96.5 85 GLY A N 1
ATOM 650 C CA . GLY A 1 85 ? -4.664 -30.109 -12.367 1 96.5 85 GLY A CA 1
ATOM 651 C C . GLY A 1 85 ? -3.861 -28.859 -12.664 1 96.5 85 GLY A C 1
ATOM 652 O O . GLY A 1 85 ? -4.426 -27.766 -12.797 1 96.5 85 GLY A O 1
ATOM 653 N N . PRO A 1 86 ? -2.59 -29.031 -12.633 1 97.81 86 PRO A N 1
ATOM 654 C CA . PRO A 1 86 ? -1.754 -27.875 -12.961 1 97.81 86 PRO A CA 1
ATOM 655 C C . PRO A 1 86 ? -2.033 -27.328 -14.359 1 97.81 86 PRO A C 1
ATOM 657 O O . PRO A 1 86 ? -2.359 -28.078 -15.273 1 97.81 86 PRO A O 1
ATOM 660 N N . ILE A 1 87 ? -1.994 -26.031 -14.523 1 98.56 87 ILE A N 1
ATOM 661 C CA . ILE A 1 87 ? -2.15 -25.359 -15.812 1 98.56 87 ILE A CA 1
ATOM 662 C C . ILE A 1 87 ? -1.064 -25.828 -16.781 1 98.56 87 ILE A C 1
ATOM 664 O O . ILE A 1 87 ? 0.117 -25.859 -16.422 1 98.56 87 ILE A O 1
ATOM 668 N N . ARG A 1 88 ? -1.409 -26.172 -17.906 1 96.69 88 ARG A N 1
ATOM 669 C CA . ARG A 1 88 ? -0.494 -26.688 -18.922 1 96.69 88 ARG A CA 1
ATOM 670 C C . ARG A 1 88 ? -0.304 -25.672 -20.047 1 96.69 88 ARG A C 1
ATOM 672 O O . ARG A 1 88 ? -1.124 -24.766 -20.219 1 96.69 88 ARG A O 1
ATOM 679 N N . LEU A 1 89 ? 0.738 -25.875 -20.766 1 97.31 89 LEU A N 1
ATOM 680 C CA . LEU A 1 89 ? 1.141 -24.953 -21.812 1 97.31 89 LEU A CA 1
ATOM 681 C C . LEU A 1 89 ? 0.072 -24.844 -22.891 1 97.31 89 LEU A C 1
ATOM 683 O O . LEU A 1 89 ? -0.153 -23.781 -23.453 1 97.31 89 LEU A O 1
ATOM 687 N N . ASP A 1 90 ? -0.642 -25.906 -23.219 1 96.44 90 ASP A N 1
ATOM 688 C CA . ASP A 1 90 ? -1.618 -25.922 -24.297 1 96.44 90 ASP A CA 1
ATOM 689 C C . ASP A 1 90 ? -2.912 -25.234 -23.891 1 96.44 90 ASP A C 1
ATOM 691 O O . ASP A 1 90 ? -3.842 -25.109 -24.688 1 96.44 90 ASP A O 1
ATOM 695 N N . GLU A 1 91 ? -3.004 -24.75 -22.672 1 97.56 91 GLU A N 1
ATOM 696 C CA . GLU A 1 91 ? -4.199 -24.062 -22.188 1 97.56 91 GLU A CA 1
ATOM 697 C C . GLU A 1 91 ? -4.062 -22.562 -22.328 1 97.56 91 GLU A C 1
ATOM 699 O O . GLU A 1 91 ? -5.008 -21.812 -22.047 1 97.56 91 GLU A O 1
ATOM 704 N N . ILE A 1 92 ? -2.877 -22.094 -22.625 1 97.81 92 ILE A N 1
ATOM 705 C CA . ILE A 1 92 ? -2.684 -20.656 -22.719 1 97.81 92 ILE A CA 1
ATOM 706 C C . ILE A 1 92 ? -2.197 -20.297 -24.125 1 97.81 92 ILE A C 1
ATOM 708 O O . ILE A 1 92 ? -1.657 -21.141 -24.844 1 97.81 92 ILE A O 1
ATOM 712 N N . PRO A 1 93 ? -2.416 -19.016 -24.594 1 97.44 93 PRO A N 1
ATOM 713 C CA . PRO A 1 93 ? -1.982 -18.578 -25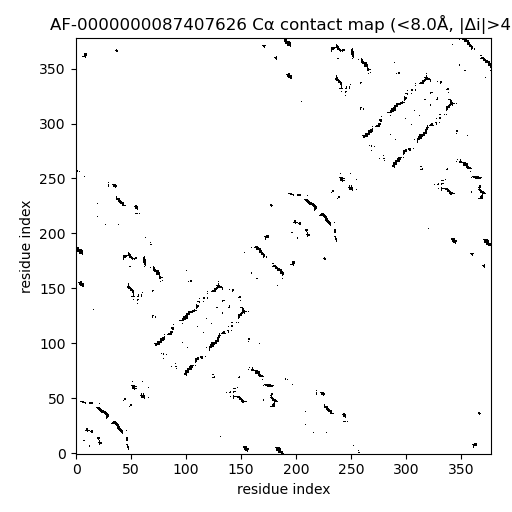.938 1 97.44 93 PRO A CA 1
ATOM 714 C C . PRO A 1 93 ? -0.479 -18.75 -26.141 1 97.44 93 PRO A C 1
ATOM 716 O O . PRO A 1 93 ? 0.29 -18.734 -25.172 1 97.44 93 PRO A O 1
ATOM 719 N N . ASP A 1 94 ? -0.083 -18.828 -27.312 1 94.44 94 ASP A N 1
ATOM 720 C CA . ASP A 1 94 ? 1.3 -19.109 -27.672 1 94.44 94 ASP A CA 1
ATOM 721 C C . ASP A 1 94 ? 2.15 -17.844 -27.656 1 94.44 94 ASP A C 1
ATOM 723 O O . ASP A 1 94 ? 3.371 -17.906 -27.812 1 94.44 94 ASP A O 1
ATOM 727 N N . GLY A 1 95 ? 1.515 -16.625 -27.453 1 93.06 95 GLY A N 1
ATOM 728 C CA . GLY A 1 95 ? 2.285 -15.398 -27.484 1 93.06 95 GLY A CA 1
ATOM 729 C C . GLY A 1 95 ? 1.549 -14.219 -26.891 1 93.06 95 GLY A C 1
ATOM 730 O O . GLY A 1 95 ? 0.437 -14.359 -26.375 1 93.06 95 GLY A O 1
ATOM 731 N N . GLY A 1 96 ? 2.375 -13.164 -26.891 1 96.88 96 GLY A N 1
ATOM 732 C CA . GLY A 1 96 ? 1.753 -11.93 -26.453 1 96.88 96 GLY A CA 1
ATOM 733 C C . GLY A 1 96 ? 2.088 -11.57 -25.016 1 96.88 96 GLY A C 1
ATOM 734 O O . GLY A 1 96 ? 1.369 -10.797 -24.375 1 96.88 96 GLY A O 1
ATOM 735 N N . TYR A 1 97 ? 3.174 -12.125 -24.609 1 98.31 97 TYR A N 1
ATOM 736 C CA . TYR A 1 97 ? 3.438 -12.016 -23.172 1 98.31 97 TYR A CA 1
ATOM 737 C C . TYR A 1 97 ? 4.566 -11.031 -22.906 1 98.31 97 TYR A C 1
ATOM 739 O O . TYR A 1 97 ? 4.766 -10.602 -21.766 1 98.31 97 TYR A O 1
ATOM 747 N N . PHE A 1 98 ? 5.324 -10.633 -23.922 1 98.5 98 PHE A N 1
ATOM 748 C CA . PHE A 1 98 ? 6.539 -9.852 -23.734 1 98.5 98 PHE A CA 1
ATOM 749 C C . PHE A 1 98 ? 6.23 -8.531 -23.031 1 98.5 98 PHE A C 1
ATOM 751 O O . PHE A 1 98 ? 5.422 -7.742 -23.516 1 98.5 98 PHE A O 1
ATOM 758 N N . GLY A 1 99 ? 6.832 -8.375 -21.906 1 98.62 99 GLY A N 1
ATOM 759 C CA . GLY A 1 99 ? 6.715 -7.129 -21.172 1 98.62 99 GLY A CA 1
ATOM 760 C C . GLY A 1 99 ? 5.387 -6.988 -20.453 1 98.62 99 GLY A C 1
ATOM 761 O O . GLY A 1 99 ? 5.078 -5.922 -19.906 1 98.62 99 GLY A O 1
ATOM 762 N N . LYS A 1 100 ? 4.57 -8.047 -20.422 1 98.81 100 LYS A N 1
ATOM 763 C CA . LYS A 1 100 ? 3.244 -7.957 -19.812 1 98.81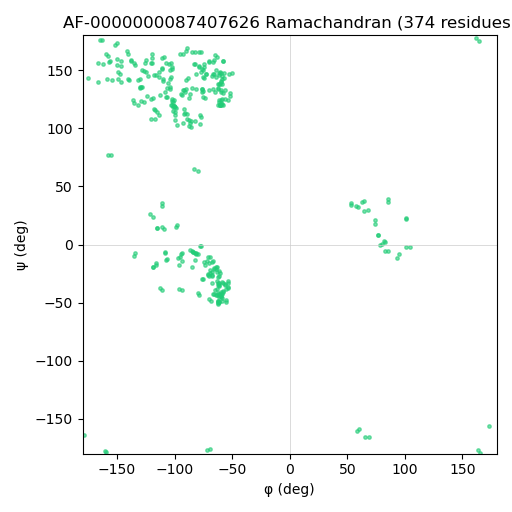 100 LYS A CA 1
ATOM 764 C C . LYS A 1 100 ? 3.23 -8.586 -18.422 1 98.81 100 LYS A C 1
ATOM 766 O O . LYS A 1 100 ? 4.133 -9.352 -18.078 1 98.81 100 LYS A O 1
ATOM 771 N N . ILE A 1 101 ? 2.365 -8.102 -17.656 1 98.94 101 ILE A N 1
ATOM 772 C CA . ILE A 1 101 ? 2.004 -8.773 -16.406 1 98.94 101 ILE A CA 1
ATOM 773 C C . ILE A 1 101 ? 0.863 -9.758 -16.672 1 98.94 101 ILE A C 1
ATOM 775 O O . ILE A 1 101 ? -0.245 -9.352 -17.031 1 98.94 101 ILE A O 1
ATOM 779 N N . VAL A 1 102 ? 1.154 -11.102 -16.547 1 98.94 102 VAL A N 1
ATOM 780 C CA . VAL A 1 102 ? 0.223 -12.164 -16.891 1 98.94 102 VAL A CA 1
ATOM 781 C C . VAL A 1 102 ? -0.459 -12.695 -15.641 1 98.94 102 VAL A C 1
ATOM 783 O O . VAL A 1 102 ? 0.204 -13.211 -14.734 1 98.94 102 VAL A O 1
ATOM 786 N N . LEU A 1 103 ? -1.801 -12.461 -15.586 1 98.94 103 LEU A N 1
ATOM 787 C CA . LEU A 1 103 ? -2.598 -12.875 -14.43 1 98.94 103 LEU A CA 1
ATOM 788 C C . LEU A 1 103 ? -3.473 -14.07 -14.773 1 98.94 103 LEU A C 1
ATOM 790 O O . LEU A 1 103 ? -4.191 -14.055 -15.773 1 98.94 103 LEU A O 1
ATOM 794 N N . PHE A 1 104 ? -3.344 -15.148 -13.906 1 98.94 104 PHE A N 1
ATOM 795 C CA . PHE A 1 104 ? -4.113 -16.359 -14.125 1 98.94 104 PHE A CA 1
ATOM 796 C C . PHE A 1 104 ? -5.348 -16.391 -13.234 1 98.94 104 PHE A C 1
ATOM 798 O O . PHE A 1 104 ? -5.242 -16.266 -12.008 1 98.94 104 PHE A O 1
ATOM 805 N N . LEU A 1 105 ? -6.457 -16.406 -13.891 1 98.88 105 LEU A N 1
ATOM 806 C CA . LEU A 1 105 ? -7.715 -16.719 -13.211 1 98.88 105 LEU A CA 1
ATOM 807 C C . LEU A 1 105 ? -7.945 -18.219 -13.156 1 98.88 105 LEU A C 1
ATOM 809 O O . LEU A 1 105 ? -8.273 -18.844 -14.172 1 98.88 105 LEU A O 1
ATOM 813 N N . THR A 1 106 ? -7.707 -19 -12.008 1 97.75 106 THR A N 1
ATOM 814 C CA . THR A 1 106 ? -7.414 -20.422 -11.984 1 97.75 106 THR A CA 1
ATOM 815 C C . THR A 1 106 ? -8.484 -21.188 -11.203 1 97.75 106 THR A C 1
ATOM 817 O O . THR A 1 106 ? -8.594 -22.406 -11.32 1 97.75 106 THR A O 1
ATOM 820 N N . SER A 1 107 ? -9.336 -20.719 -10.336 1 90.31 107 SER A N 1
ATOM 821 C CA . SER A 1 107 ? -10.156 -21.438 -9.367 1 90.31 107 SER A CA 1
ATOM 822 C C . SER A 1 107 ? -9.305 -22.359 -8.5 1 90.31 107 SER A C 1
ATOM 824 O O . SER A 1 107 ? -9.688 -23.5 -8.242 1 90.31 107 SER A O 1
ATOM 826 N N . GLY A 1 108 ? -8.109 -22.016 -8.172 1 95.88 108 GLY A N 1
ATOM 827 C CA . GLY A 1 108 ? -7.262 -22.75 -7.25 1 95.88 108 GLY A CA 1
ATOM 828 C C . GLY A 1 108 ? -6.18 -23.547 -7.945 1 95.88 108 GLY A C 1
ATOM 829 O O . GLY A 1 108 ? -5.352 -24.188 -7.285 1 95.88 108 GLY A O 1
ATOM 830 N N . ARG A 1 109 ? -6.09 -23.562 -9.312 1 97.94 109 ARG A N 1
ATOM 831 C CA . ARG A 1 109 ? -5.074 -24.297 -10.055 1 97.94 109 ARG A CA 1
ATOM 832 C C . ARG A 1 109 ? -3.729 -23.578 -10 1 97.94 109 ARG A C 1
ATOM 834 O O . ARG A 1 109 ? -3.676 -22.359 -9.906 1 97.94 109 ARG A O 1
ATOM 841 N N . GLU A 1 110 ? -2.701 -24.438 -10.086 1 98.44 110 GLU A N 1
ATOM 842 C CA . GLU A 1 110 ? -1.333 -23.938 -10.047 1 98.44 110 GLU A CA 1
ATOM 843 C C . GLU A 1 110 ? -0.643 -24.094 -11.398 1 98.44 110 GLU A C 1
ATOM 845 O O . GLU A 1 110 ? -1.027 -24.953 -12.195 1 98.44 110 GLU A O 1
ATOM 850 N N . LEU A 1 111 ? 0.288 -23.234 -11.648 1 98.69 111 LEU A N 1
ATOM 851 C CA . LEU A 1 111 ? 1.084 -23.375 -12.859 1 98.69 111 LEU A CA 1
ATOM 852 C C . LEU A 1 111 ? 1.95 -24.625 -12.805 1 98.69 111 LEU A C 1
ATOM 854 O O . LEU A 1 111 ? 2.459 -24.984 -11.742 1 98.69 111 LEU A O 1
ATOM 858 N N . SER A 1 112 ? 2.172 -25.234 -13.961 1 98.5 112 SER A N 1
ATOM 859 C CA . SER A 1 112 ? 3.234 -26.219 -14.102 1 98.5 112 SER A CA 1
ATOM 860 C C . SER A 1 112 ? 4.582 -25.547 -14.344 1 98.5 112 SER A C 1
ATOM 862 O O . SER A 1 112 ? 4.645 -24.406 -14.797 1 98.5 112 SER A O 1
ATOM 864 N N . PRO A 1 113 ? 5.676 -26.234 -13.992 1 98.75 113 PRO A N 1
ATOM 865 C CA . PRO A 1 113 ? 7.004 -25.703 -14.312 1 98.75 113 PRO A CA 1
ATOM 866 C C . PRO A 1 113 ? 7.16 -25.359 -15.797 1 98.75 113 PRO A C 1
ATOM 868 O O . PRO A 1 113 ? 7.848 -24.391 -16.141 1 98.75 113 PRO A O 1
ATOM 871 N N . GLU A 1 114 ? 6.504 -26.109 -16.688 1 98.5 114 GLU A N 1
ATOM 872 C CA . GLU A 1 114 ? 6.574 -25.859 -18.125 1 98.5 114 GLU A CA 1
ATOM 873 C C . GLU A 1 114 ? 5.984 -24.5 -18.484 1 98.5 114 GLU A C 1
ATOM 875 O O . GLU A 1 114 ? 6.559 -23.766 -19.297 1 98.5 114 GLU A O 1
ATOM 880 N N . VAL A 1 115 ? 4.895 -24.188 -17.922 1 98.81 115 VAL A N 1
ATOM 881 C CA . VAL A 1 115 ? 4.254 -22.906 -18.172 1 98.81 115 VAL A CA 1
ATOM 882 C C . VAL A 1 115 ? 5.125 -21.781 -17.625 1 98.81 115 VAL A C 1
ATOM 884 O O . VAL A 1 115 ? 5.293 -20.734 -18.266 1 98.81 115 VAL A O 1
ATOM 887 N N . ALA A 1 116 ? 5.684 -22 -16.391 1 98.88 116 ALA A N 1
ATOM 888 C CA . ALA A 1 116 ? 6.578 -21 -15.812 1 98.88 116 ALA A CA 1
ATOM 889 C C . ALA A 1 116 ? 7.773 -20.75 -16.734 1 98.88 116 ALA A C 1
ATOM 891 O O . ALA A 1 116 ? 8.125 -19.594 -17 1 98.88 116 ALA A O 1
ATOM 892 N N . LEU A 1 117 ? 8.438 -21.766 -17.203 1 98.88 117 LEU A N 1
ATOM 893 C CA . LEU A 1 117 ? 9.586 -21.656 -18.109 1 98.88 117 LEU A CA 1
ATOM 894 C C . LEU A 1 117 ? 9.195 -20.922 -19.391 1 98.88 117 LEU A C 1
ATOM 896 O O . LEU A 1 117 ? 9.945 -20.062 -19.875 1 98.88 117 LEU A O 1
ATOM 900 N N . PHE A 1 118 ? 8 -21.25 -19.938 1 98.88 118 PHE A N 1
ATOM 901 C CA . PHE A 1 118 ? 7.5 -20.641 -21.156 1 98.88 118 PHE A CA 1
ATOM 902 C C . PHE A 1 118 ? 7.312 -19.141 -20.969 1 98.88 118 PHE A C 1
ATOM 904 O O . PHE A 1 118 ? 7.77 -18.344 -21.797 1 98.88 118 PHE A O 1
ATOM 911 N N . LEU A 1 119 ? 6.664 -18.75 -19.891 1 98.88 119 LEU A N 1
ATOM 912 C CA . LEU A 1 119 ? 6.414 -17.344 -19.625 1 98.88 119 LEU A CA 1
ATOM 913 C C . LEU A 1 119 ? 7.723 -16.562 -19.484 1 98.88 119 LEU A C 1
ATOM 915 O O . LEU A 1 119 ? 7.844 -15.445 -19.984 1 98.88 119 LEU A O 1
ATOM 919 N N . VAL A 1 120 ? 8.727 -17.188 -18.75 1 98.88 120 VAL A N 1
ATOM 920 C CA . VAL A 1 120 ? 10.039 -16.562 -18.609 1 98.88 120 VAL A CA 1
ATOM 921 C C . VAL A 1 120 ? 10.672 -16.359 -19.984 1 98.88 120 VAL A C 1
ATOM 923 O O . VAL A 1 120 ? 11.18 -15.281 -20.297 1 98.88 120 VAL A O 1
ATOM 926 N N . ALA A 1 121 ? 10.586 -17.406 -20.828 1 98.69 121 ALA A N 1
ATOM 927 C CA . ALA A 1 121 ? 11.156 -17.344 -22.172 1 98.69 121 ALA A CA 1
ATOM 928 C C . ALA A 1 121 ? 10.469 -16.25 -23 1 98.69 121 ALA A C 1
ATOM 930 O O . ALA A 1 121 ? 11.109 -15.617 -23.844 1 98.69 121 ALA A O 1
ATOM 931 N N . GLU A 1 122 ? 9.25 -16.062 -22.797 1 98.62 122 GLU A N 1
ATOM 932 C CA . GLU A 1 122 ? 8.469 -15.102 -23.562 1 98.62 122 GLU A CA 1
ATOM 933 C C . GLU A 1 122 ? 8.688 -13.68 -23.062 1 98.62 122 GLU A C 1
ATOM 935 O O . GLU A 1 122 ? 8.164 -12.719 -23.641 1 98.62 122 GLU A O 1
ATOM 940 N N . GLY A 1 123 ? 9.391 -13.461 -21.922 1 98.69 123 GLY A N 1
ATOM 941 C CA . GLY A 1 123 ? 9.781 -12.141 -21.453 1 98.69 123 GLY A CA 1
ATOM 942 C C . GLY A 1 123 ? 8.703 -11.453 -20.641 1 98.69 123 GLY A C 1
ATOM 943 O O . GLY A 1 123 ? 8.547 -10.234 -20.719 1 98.69 123 GLY A O 1
ATOM 944 N N . VAL A 1 124 ? 7.988 -12.234 -19.859 1 98.88 124 VAL A N 1
ATOM 945 C CA . VAL A 1 124 ? 6.934 -11.68 -19.016 1 98.88 124 VAL A CA 1
ATOM 946 C C . VAL A 1 124 ? 7.543 -10.734 -17.969 1 98.88 124 VAL A C 1
ATOM 948 O O . VAL A 1 124 ? 8.672 -10.945 -17.531 1 98.88 124 VAL A O 1
ATOM 951 N N . ARG A 1 125 ? 6.844 -9.688 -17.656 1 98.88 125 ARG A N 1
ATOM 952 C CA . ARG A 1 125 ? 7.293 -8.734 -16.641 1 98.88 125 ARG A CA 1
ATOM 953 C C . ARG A 1 125 ? 7.031 -9.266 -15.234 1 98.88 125 ARG A C 1
ATOM 955 O O . ARG A 1 125 ? 7.887 -9.156 -14.359 1 98.88 125 ARG A O 1
ATOM 962 N N . ALA A 1 126 ? 5.922 -9.812 -15 1 98.94 126 ALA A N 1
ATOM 963 C CA . ALA A 1 126 ? 5.473 -10.422 -13.75 1 98.94 126 ALA A CA 1
ATOM 964 C C . ALA A 1 126 ? 4.344 -11.414 -14 1 98.94 126 ALA A C 1
ATOM 966 O O . ALA A 1 126 ? 3.742 -11.43 -15.07 1 98.94 126 ALA A O 1
ATOM 967 N N . VAL A 1 127 ? 4.09 -12.289 -13.031 1 99 127 VAL A N 1
ATOM 968 C CA . VAL A 1 127 ? 3.014 -13.273 -13.109 1 99 127 VAL A CA 1
ATOM 969 C C . VAL A 1 127 ? 2.176 -13.227 -11.836 1 99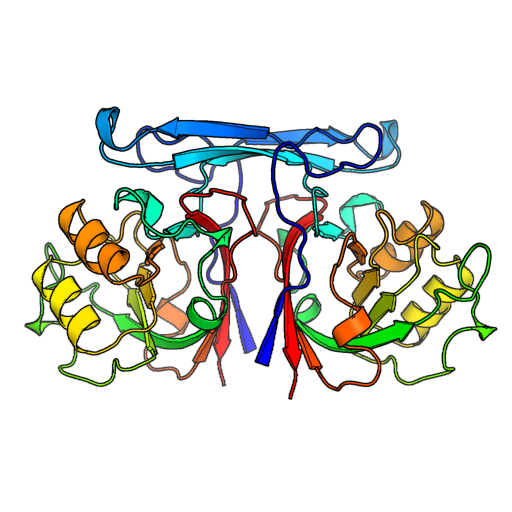 127 VAL A C 1
ATOM 971 O O . VAL A 1 127 ? 2.699 -12.961 -10.75 1 99 127 VAL A O 1
ATOM 974 N N . GLY A 1 128 ? 0.915 -13.383 -11.938 1 98.94 128 GLY A N 1
ATOM 975 C CA . GLY A 1 128 ? 0.046 -13.406 -10.773 1 98.94 128 GLY A CA 1
ATOM 976 C C . GLY A 1 128 ? -1.066 -14.43 -10.883 1 98.94 128 GLY A C 1
ATOM 977 O O . GLY A 1 128 ? -1.317 -14.977 -11.961 1 98.94 128 GLY A O 1
ATOM 978 N N . THR A 1 129 ? -1.705 -14.688 -9.805 1 98.94 129 THR A N 1
ATOM 979 C CA . THR A 1 129 ? -2.779 -15.672 -9.719 1 98.94 129 THR A CA 1
ATOM 980 C C . THR A 1 129 ? -3.787 -15.273 -8.648 1 98.94 129 THR A C 1
ATOM 982 O O . THR A 1 129 ? -3.443 -14.57 -7.695 1 98.94 129 THR A O 1
ATOM 985 N N . ASP A 1 130 ? -4.949 -15.727 -8.828 1 98.69 130 ASP A N 1
ATOM 986 C CA . ASP A 1 130 ? -5.973 -15.57 -7.805 1 98.69 130 ASP A CA 1
ATOM 987 C C . ASP A 1 130 ? -5.836 -16.641 -6.719 1 98.69 130 ASP A C 1
ATOM 989 O O . ASP A 1 130 ? -6.488 -16.547 -5.676 1 98.69 130 ASP A O 1
ATOM 993 N N . SER A 1 131 ? -4.996 -17.594 -6.867 1 98 131 SER A N 1
ATOM 994 C CA . SER A 1 131 ? -4.797 -18.688 -5.914 1 98 131 SER A CA 1
ATOM 995 C C . SER A 1 131 ? -3.818 -18.281 -4.812 1 98 131 SER A C 1
ATOM 997 O O . SER A 1 131 ? -3.141 -17.25 -4.926 1 98 131 SER A O 1
ATOM 999 N N . MET A 1 132 ? -3.803 -19.062 -3.764 1 97.12 132 MET A N 1
ATOM 1000 C CA . MET A 1 132 ? -2.906 -18.797 -2.641 1 97.12 132 MET A CA 1
ATOM 1001 C C . MET A 1 132 ? -1.45 -19 -3.049 1 97.12 132 MET A C 1
ATOM 1003 O O . MET A 1 132 ? -0.546 -18.438 -2.432 1 97.12 132 MET A O 1
ATOM 1007 N N . SER A 1 133 ? -1.248 -19.797 -3.963 1 97.44 133 SER A N 1
ATOM 1008 C CA . SER A 1 133 ? 0.094 -20.031 -4.488 1 97.44 133 SER A CA 1
ATOM 1009 C C . SER A 1 133 ? 0.081 -20.156 -6.008 1 97.44 133 SER A C 1
ATOM 1011 O O . SER A 1 133 ? -0.821 -20.766 -6.578 1 97.44 133 SER A O 1
ATOM 1013 N N . ILE A 1 134 ? 1.11 -19.609 -6.723 1 98.69 134 ILE A N 1
ATOM 1014 C CA . ILE A 1 134 ? 1.297 -19.656 -8.172 1 98.69 134 ILE A CA 1
ATOM 1015 C C . ILE A 1 134 ? 1.632 -21.078 -8.602 1 98.69 134 ILE A C 1
ATOM 1017 O O . ILE A 1 134 ? 1.379 -21.469 -9.75 1 98.69 134 ILE A O 1
ATOM 1021 N N . GLY A 1 135 ? 2.186 -21.844 -7.668 1 98.31 135 GLY A N 1
ATOM 1022 C CA . GLY A 1 135 ? 2.678 -23.172 -7.949 1 98.31 135 GLY A CA 1
ATOM 1023 C C . GLY A 1 135 ? 3.611 -23.703 -6.875 1 98.31 135 GLY A C 1
ATOM 1024 O O . GLY A 1 135 ? 3.785 -23.078 -5.832 1 98.31 135 GLY A O 1
ATOM 1025 N N . ASP A 1 136 ? 4.129 -24.906 -7.148 1 97.69 136 ASP A N 1
ATOM 1026 C CA . ASP A 1 136 ? 5.031 -25.531 -6.184 1 97.69 136 ASP A CA 1
ATOM 1027 C C . ASP A 1 136 ? 6.383 -24.812 -6.156 1 97.69 136 ASP A C 1
ATOM 1029 O O . ASP A 1 136 ? 6.559 -23.781 -6.816 1 97.69 136 ASP A O 1
ATOM 1033 N N . ASP A 1 137 ? 7.344 -25.312 -5.371 1 98.06 137 ASP A N 1
ATOM 1034 C CA . ASP A 1 137 ? 8.641 -24.672 -5.18 1 98.06 137 ASP A CA 1
ATOM 1035 C C . ASP A 1 137 ? 9.367 -24.484 -6.512 1 98.06 137 ASP A C 1
ATOM 1037 O O . ASP A 1 137 ? 10.047 -23.484 -6.719 1 98.06 137 ASP A O 1
ATOM 1041 N N . ALA A 1 138 ? 9.266 -25.469 -7.371 1 98.56 138 ALA A N 1
ATOM 1042 C CA . ALA A 1 138 ? 9.938 -25.391 -8.664 1 98.56 138 ALA A CA 1
ATOM 1043 C C . ALA A 1 138 ? 9.43 -24.219 -9.492 1 98.56 138 ALA A C 1
ATOM 1045 O O . ALA A 1 138 ? 10.219 -23.484 -10.094 1 98.56 138 ALA A O 1
ATOM 1046 N N . VAL A 1 139 ? 8.125 -24.016 -9.508 1 98.88 139 VAL A N 1
ATOM 1047 C CA . VAL A 1 139 ? 7.527 -22.906 -10.234 1 98.88 139 VAL A CA 1
ATOM 1048 C C . VAL A 1 139 ? 8.031 -21.594 -9.664 1 98.88 139 VAL A C 1
ATOM 1050 O O . VAL A 1 139 ? 8.438 -20.703 -10.414 1 98.88 139 VAL A O 1
ATOM 1053 N N . HIS A 1 140 ? 7.973 -21.453 -8.32 1 98.88 140 HIS A N 1
ATOM 1054 C CA . HIS A 1 140 ? 8.492 -20.25 -7.684 1 98.88 140 HIS A CA 1
ATOM 1055 C C . HIS A 1 140 ? 9.945 -20.016 -8.07 1 98.88 140 HIS A C 1
ATOM 1057 O O . HIS A 1 140 ? 10.312 -18.891 -8.453 1 98.88 140 HIS A O 1
ATOM 1063 N N . ARG A 1 141 ? 10.789 -21.016 -8.008 1 98.88 141 ARG A N 1
ATOM 1064 C CA . ARG A 1 141 ? 12.211 -20.859 -8.281 1 98.88 141 ARG A CA 1
ATOM 1065 C C . ARG A 1 141 ? 12.453 -20.469 -9.734 1 98.88 141 ARG A C 1
ATOM 1067 O O . ARG A 1 141 ? 13.336 -19.656 -10.031 1 98.88 141 ARG A O 1
ATOM 1074 N N . ILE A 1 142 ? 11.68 -21.047 -10.664 1 98.94 142 ILE A N 1
ATOM 1075 C CA . ILE A 1 142 ? 11.836 -20.719 -12.078 1 98.94 142 ILE A CA 1
ATOM 1076 C C . ILE A 1 142 ? 11.539 -19.25 -12.305 1 98.94 142 ILE A C 1
ATOM 1078 O O . ILE A 1 142 ? 12.336 -18.531 -12.914 1 98.94 142 ILE A O 1
ATOM 1082 N N . LEU A 1 143 ? 10.477 -18.781 -11.805 1 98.94 143 LEU A N 1
ATOM 1083 C CA . LEU A 1 143 ? 10.062 -17.391 -12.023 1 98.94 143 LEU A CA 1
ATOM 1084 C C . LEU A 1 143 ? 10.984 -16.422 -11.289 1 98.94 143 LEU A C 1
ATOM 1086 O O . LEU A 1 143 ? 11.508 -15.484 -11.891 1 98.94 143 LEU A O 1
ATOM 1090 N N . LEU A 1 144 ? 11.242 -16.766 -10.008 1 98.94 144 LEU A N 1
ATOM 1091 C CA . LEU A 1 144 ? 11.953 -15.82 -9.148 1 98.94 144 LEU A CA 1
ATOM 1092 C C . LEU A 1 144 ? 13.438 -15.805 -9.477 1 98.94 144 LEU A C 1
ATOM 1094 O O . LEU A 1 144 ? 14.102 -14.773 -9.312 1 98.94 144 LEU A O 1
ATOM 1098 N N . SER A 1 145 ? 14.031 -16.891 -9.945 1 98.88 145 SER A N 1
ATOM 1099 C CA . SER A 1 145 ? 15.43 -16.891 -10.359 1 98.88 145 SER A CA 1
ATOM 1100 C C . SER A 1 145 ? 15.664 -15.93 -11.516 1 98.88 145 SER A C 1
ATOM 1102 O O . SER A 1 145 ? 16.781 -15.43 -11.703 1 98.88 145 SER A O 1
ATOM 1104 N N . GLU A 1 146 ? 14.562 -15.727 -12.305 1 98.88 146 GLU A N 1
ATOM 1105 C CA . GLU A 1 146 ? 14.664 -14.828 -13.453 1 98.88 146 GLU A CA 1
ATOM 1106 C C . GLU A 1 146 ? 14.117 -13.445 -13.109 1 98.88 146 GLU A C 1
ATOM 1108 O O . GLU A 1 146 ? 13.805 -12.656 -14.008 1 98.88 146 GLU A O 1
ATOM 1113 N N . GLU A 1 147 ? 13.93 -13.156 -11.789 1 98.88 147 GLU A N 1
ATOM 1114 C CA . GLU A 1 147 ? 13.492 -11.883 -11.219 1 98.88 147 GLU A CA 1
ATOM 1115 C C . GLU A 1 147 ? 12.133 -11.469 -11.758 1 98.88 147 GLU A C 1
ATOM 1117 O O . GLU A 1 147 ? 11.906 -10.289 -12.047 1 98.88 147 GLU A O 1
ATOM 1122 N N . VAL A 1 148 ? 11.281 -12.492 -12.062 1 98.94 148 VAL A N 1
ATOM 1123 C CA . VAL A 1 148 ? 9.867 -12.281 -12.359 1 98.94 148 VAL A CA 1
ATOM 1124 C C . VAL A 1 148 ? 9.062 -12.297 -11.062 1 98.94 148 VAL A C 1
ATOM 1126 O O . VAL A 1 148 ? 8.867 -13.352 -10.453 1 98.94 148 VAL A O 1
ATOM 1129 N N . PRO A 1 149 ? 8.594 -11.133 -10.633 1 98.94 149 PRO A N 1
ATOM 1130 C CA . PRO A 1 149 ? 7.781 -11.125 -9.414 1 98.94 149 PRO A CA 1
ATOM 1131 C C . PRO A 1 149 ? 6.508 -11.961 -9.547 1 98.94 149 PRO A C 1
ATOM 1133 O O . PRO A 1 149 ? 5.973 -12.102 -10.648 1 98.94 149 PRO A O 1
ATOM 1136 N N . VAL A 1 150 ? 6.094 -12.539 -8.398 1 99 150 VAL A N 1
ATOM 1137 C CA . VAL A 1 150 ? 4.922 -13.406 -8.367 1 99 150 VAL A CA 1
ATOM 1138 C C . VAL A 1 150 ? 3.861 -12.797 -7.449 1 99 150 VAL A C 1
ATOM 1140 O O . VAL A 1 150 ? 4.086 -12.648 -6.246 1 99 150 VAL A O 1
ATOM 1143 N N . PHE A 1 151 ? 2.701 -12.438 -8.047 1 99 151 PHE A N 1
ATOM 1144 C CA . PHE A 1 151 ? 1.57 -11.945 -7.273 1 99 151 PHE A CA 1
ATOM 1145 C C . PHE A 1 151 ? 0.603 -13.078 -6.945 1 99 151 PHE A C 1
ATOM 1147 O O . PHE A 1 151 ? 0.231 -13.859 -7.824 1 99 151 PHE A O 1
ATOM 1154 N N . GLU A 1 152 ? 0.245 -13.188 -5.664 1 98.88 152 GLU A N 1
ATOM 1155 C CA . GLU A 1 152 ? -0.684 -14.227 -5.238 1 98.88 152 GLU A CA 1
ATOM 1156 C C . GLU A 1 152 ? -1.867 -13.633 -4.48 1 98.88 152 GLU A C 1
ATOM 1158 O O . GLU A 1 152 ? -1.781 -12.523 -3.957 1 98.88 152 GLU A O 1
ATOM 1163 N N . ASN A 1 153 ? -2.996 -14.375 -4.465 1 98.75 153 ASN A N 1
ATOM 1164 C CA . ASN A 1 153 ? -4.238 -14.008 -3.793 1 98.75 153 ASN A CA 1
ATOM 1165 C C . ASN A 1 153 ? -4.859 -12.758 -4.406 1 98.75 153 ASN A C 1
ATOM 1167 O O . ASN A 1 153 ? -5.395 -11.906 -3.689 1 98.75 153 ASN A O 1
ATOM 1171 N N . LEU A 1 154 ? -4.773 -12.594 -5.758 1 98.88 154 LEU A N 1
ATOM 1172 C CA . LEU A 1 154 ? -5.488 -11.523 -6.445 1 98.88 154 LEU A CA 1
ATOM 1173 C C . LEU A 1 154 ? -6.984 -11.812 -6.5 1 98.88 154 LEU A C 1
ATOM 1175 O O . LEU A 1 154 ? -7.391 -12.969 -6.578 1 98.88 154 LEU A O 1
ATOM 1179 N N . THR A 1 155 ? -7.75 -10.773 -6.438 1 98.69 155 THR A N 1
ATOM 1180 C CA . THR A 1 155 ? -9.203 -10.922 -6.508 1 98.69 155 THR A CA 1
ATOM 1181 C C . THR A 1 155 ? -9.766 -10.164 -7.707 1 98.69 155 THR A C 1
ATOM 1183 O O . THR A 1 155 ? -9.047 -9.383 -8.344 1 98.69 155 THR A O 1
ATOM 1186 N N . ASN A 1 156 ? -10.969 -10.461 -8.078 1 98.75 156 ASN A N 1
ATOM 1187 C CA . ASN A 1 156 ? -11.781 -9.742 -9.055 1 98.75 156 ASN A CA 1
ATOM 1188 C C . ASN A 1 156 ? -11.172 -9.805 -10.445 1 98.75 156 ASN A C 1
ATOM 1190 O O . ASN A 1 156 ? -11.391 -8.914 -11.266 1 98.75 156 ASN A O 1
ATOM 1194 N N . LEU A 1 157 ? -10.438 -10.859 -10.75 1 98.81 157 LEU A N 1
ATOM 1195 C CA . LEU A 1 157 ? -9.797 -10.992 -12.055 1 98.81 157 LEU A CA 1
ATOM 1196 C C . LEU A 1 157 ? -10.836 -11.258 -13.141 1 98.81 157 LEU A C 1
ATOM 1198 O O . LEU A 1 157 ? -10.602 -10.953 -14.312 1 98.81 157 LEU A O 1
ATOM 1202 N N . GLU A 1 158 ? -11.922 -11.828 -12.75 1 98.44 158 GLU A N 1
ATOM 1203 C CA . GLU A 1 158 ? -12.977 -12.125 -13.719 1 98.44 158 GLU A CA 1
ATOM 1204 C C . GLU A 1 158 ? -13.414 -10.867 -14.461 1 98.44 158 GLU A C 1
ATOM 1206 O O . GLU A 1 158 ? -13.766 -10.922 -15.641 1 98.44 158 GLU A O 1
ATOM 1211 N N . ALA A 1 159 ? -13.414 -9.695 -13.789 1 98.5 159 ALA A N 1
ATOM 1212 C CA . ALA A 1 159 ? -13.867 -8.43 -14.359 1 98.5 159 ALA A CA 1
ATOM 1213 C C . ALA A 1 159 ? -12.914 -7.93 -15.438 1 98.5 159 ALA A C 1
ATOM 1215 O O . ALA A 1 159 ? -13.242 -7.023 -16.203 1 98.5 159 ALA A O 1
ATOM 1216 N N . LEU A 1 160 ? -11.75 -8.555 -15.547 1 98.56 160 LEU A N 1
ATOM 1217 C CA . LEU A 1 160 ? -10.711 -8.047 -16.438 1 98.56 160 LEU A CA 1
ATOM 1218 C C . LEU A 1 160 ? -10.547 -8.945 -17.656 1 98.56 160 LEU A C 1
ATOM 1220 O O . LEU A 1 160 ? -9.805 -8.609 -18.578 1 98.56 160 LEU A O 1
ATOM 1224 N N . VAL A 1 161 ? -11.25 -10.109 -17.641 1 98.06 161 VAL A N 1
ATOM 1225 C CA . VAL A 1 161 ? -11.102 -11.039 -18.75 1 98.06 161 VAL A CA 1
ATOM 1226 C C . VAL A 1 161 ? -11.5 -10.352 -20.062 1 98.06 161 VAL A C 1
ATOM 1228 O O . VAL A 1 161 ? -12.594 -9.789 -20.172 1 98.06 161 VAL A O 1
ATOM 1231 N N . GLY A 1 162 ? -10.469 -10.305 -21.031 1 97.44 162 GLY A N 1
ATOM 1232 C CA . GLY A 1 162 ? -10.734 -9.742 -22.344 1 97.44 162 GLY A CA 1
ATOM 1233 C C . GLY A 1 162 ? -10.625 -8.234 -22.375 1 97.44 162 GLY A C 1
ATOM 1234 O O . GLY A 1 162 ? -10.953 -7.605 -23.391 1 97.44 162 GLY A O 1
ATOM 1235 N N . LYS A 1 163 ? -10.273 -7.613 -21.281 1 98.06 163 LYS A N 1
ATOM 1236 C CA . LYS A 1 163 ? -10.172 -6.156 -21.219 1 98.06 163 LYS A CA 1
ATOM 1237 C C . LYS A 1 163 ? -8.711 -5.707 -21.266 1 98.06 163 LYS A C 1
ATOM 1239 O O . LYS A 1 163 ? -7.816 -6.438 -20.828 1 98.06 163 LYS A O 1
ATOM 1244 N N . ASP A 1 164 ? -8.445 -4.543 -21.938 1 97.75 164 ASP A N 1
ATOM 1245 C CA . ASP A 1 164 ? -7.168 -3.85 -21.812 1 97.75 164 ASP A CA 1
ATOM 1246 C C . ASP A 1 164 ? -7.094 -3.098 -20.484 1 97.75 164 ASP A C 1
ATOM 1248 O O . ASP A 1 164 ? -8.031 -2.389 -20.109 1 97.75 164 ASP A O 1
ATOM 1252 N N . PHE A 1 165 ? -6.004 -3.279 -19.781 1 98.81 165 PHE A N 1
ATOM 1253 C CA . PHE A 1 165 ? -5.848 -2.59 -18.5 1 98.81 165 PHE A CA 1
ATOM 1254 C C . PHE A 1 165 ? -4.375 -2.447 -18.141 1 98.81 165 PHE A C 1
ATOM 1256 O O . PHE A 1 165 ? -3.523 -3.133 -18.719 1 98.81 165 PHE A O 1
ATOM 1263 N N . THR A 1 166 ? -4.066 -1.479 -17.281 1 98.88 166 THR A N 1
ATOM 1264 C CA . THR A 1 166 ? -2.77 -1.319 -16.641 1 98.88 166 THR A CA 1
ATOM 1265 C C . THR A 1 166 ? -2.818 -1.833 -15.203 1 98.88 166 THR A C 1
ATOM 1267 O O . THR A 1 166 ? -3.695 -1.446 -14.43 1 98.88 166 THR A O 1
ATOM 1270 N N . PHE A 1 167 ? -2.053 -2.771 -14.961 1 98.94 167 PHE A N 1
ATOM 1271 C CA . PHE A 1 167 ? -1.916 -3.344 -13.633 1 98.94 167 PHE A CA 1
ATOM 1272 C C . PHE A 1 167 ? -0.913 -2.553 -12.797 1 98.94 167 PHE A C 1
ATOM 1274 O O . PHE A 1 167 ? 0.157 -2.188 -13.289 1 98.94 167 PHE A O 1
ATOM 1281 N N . VAL A 1 168 ? -1.209 -2.221 -11.516 1 98.94 168 VAL A N 1
ATOM 1282 C CA . VAL A 1 168 ? -0.346 -1.493 -10.586 1 98.94 168 VAL A CA 1
ATOM 1283 C C . VAL A 1 168 ? -0.388 -2.154 -9.211 1 98.94 168 VAL A C 1
ATOM 1285 O O . VAL A 1 168 ? -1.459 -2.299 -8.617 1 98.94 168 VAL A O 1
ATOM 1288 N N . ALA A 1 169 ? 0.696 -2.543 -8.641 1 98.94 169 ALA A N 1
ATOM 1289 C CA . ALA A 1 169 ? 0.782 -3.117 -7.297 1 98.94 169 ALA A CA 1
ATOM 1290 C C . ALA A 1 169 ? 2.189 -2.967 -6.727 1 98.94 169 ALA A C 1
ATOM 1292 O O . ALA A 1 169 ? 2.934 -3.945 -6.629 1 98.94 169 ALA A O 1
ATOM 1293 N N . PHE A 1 170 ? 2.57 -1.828 -6.277 1 98.94 170 PHE A N 1
ATOM 1294 C CA . PHE A 1 170 ? 3.895 -1.578 -5.719 1 98.94 170 PHE A CA 1
ATOM 1295 C C . PHE A 1 170 ? 4.008 -2.154 -4.312 1 98.94 170 PHE A C 1
ATOM 1297 O O . PHE A 1 170 ? 3.104 -1.981 -3.492 1 98.94 170 PHE A O 1
ATOM 1304 N N . PRO A 1 171 ? 5.055 -2.82 -4.027 1 99 171 PRO A N 1
ATOM 1305 C CA . PRO A 1 171 ? 5.289 -3.381 -2.693 1 99 171 PRO A CA 1
ATOM 1306 C C . PRO A 1 171 ? 5.789 -2.34 -1.693 1 99 171 PRO A C 1
ATOM 1308 O O . PRO A 1 171 ? 6.391 -1.339 -2.088 1 99 171 PRO A O 1
ATOM 1311 N N . LEU A 1 172 ? 5.492 -2.592 -0.428 1 98.94 172 LEU A N 1
ATOM 1312 C CA . LEU A 1 172 ? 6.188 -1.822 0.599 1 98.94 172 LEU A CA 1
ATOM 1313 C C . LEU A 1 172 ? 7.699 -1.991 0.477 1 98.94 172 LEU A C 1
ATOM 1315 O O . LEU A 1 172 ? 8.18 -3.037 0.03 1 98.94 172 LEU A O 1
ATOM 1319 N N . LYS A 1 173 ? 8.414 -0.914 0.831 1 98.94 173 LYS A N 1
ATOM 1320 C CA . LYS A 1 173 ? 9.867 -0.931 0.723 1 98.94 173 LYS A CA 1
ATOM 1321 C C . LYS A 1 173 ? 10.508 -1.586 1.946 1 98.94 173 LYS A C 1
ATOM 1323 O O . LYS A 1 173 ? 11.242 -0.938 2.691 1 98.94 173 LYS A O 1
ATOM 1328 N N . ILE A 1 174 ? 10.266 -2.883 2.146 1 98.94 174 ILE A N 1
ATOM 1329 C CA . ILE A 1 174 ? 10.758 -3.646 3.289 1 98.94 174 ILE A CA 1
ATOM 1330 C C . ILE A 1 174 ? 12.227 -4.004 3.076 1 98.94 174 ILE A C 1
ATOM 1332 O O . ILE A 1 174 ? 12.555 -4.801 2.193 1 98.94 174 ILE A O 1
ATOM 1336 N N . GLU A 1 175 ? 13.078 -3.414 3.854 1 98.75 175 GLU A N 1
ATOM 1337 C CA . GLU A 1 175 ? 14.508 -3.684 3.736 1 98.75 175 GLU A CA 1
ATOM 1338 C C . GLU A 1 175 ? 14.812 -5.156 3.988 1 98.75 175 GLU A C 1
ATOM 1340 O O . GLU A 1 175 ? 14.438 -5.707 5.027 1 98.75 175 GLU A O 1
ATOM 1345 N N . GLY A 1 176 ? 15.398 -5.809 2.955 1 98.75 176 GLY A N 1
ATOM 1346 C CA . GLY A 1 176 ? 15.742 -7.219 3.084 1 98.75 176 GLY A CA 1
ATOM 1347 C C . GLY A 1 176 ? 14.531 -8.133 3.012 1 98.75 176 GLY A C 1
ATOM 1348 O O . GLY A 1 176 ? 14.594 -9.289 3.439 1 98.75 176 GLY A O 1
ATOM 1349 N N . GLY A 1 177 ? 13.461 -7.609 2.508 1 98.88 177 GLY A N 1
ATOM 1350 C CA . GLY A 1 177 ? 12.219 -8.359 2.516 1 98.88 177 GLY A CA 1
ATOM 1351 C C . GLY A 1 177 ? 12.156 -9.438 1.448 1 98.88 177 GLY A C 1
ATOM 1352 O O . GLY A 1 177 ? 12.68 -9.25 0.346 1 98.88 177 GLY A O 1
ATOM 1353 N N . SER A 1 178 ? 11.469 -10.562 1.666 1 98.88 178 SER A N 1
ATOM 1354 C CA . SER A 1 178 ? 11.25 -11.672 0.749 1 98.88 178 SER A CA 1
ATOM 1355 C C . SER A 1 178 ? 10.062 -11.406 -0.171 1 98.88 178 SER A C 1
ATOM 1357 O O . SER A 1 178 ? 9.883 -12.102 -1.172 1 98.88 178 SER A O 1
ATOM 1359 N N . GLY A 1 179 ? 9.273 -10.547 0.207 1 98.88 179 GLY A N 1
ATOM 1360 C CA . GLY A 1 179 ? 8.039 -10.125 -0.438 1 98.88 179 GLY A CA 1
ATOM 1361 C C . GLY A 1 179 ? 7.336 -9 0.305 1 98.88 179 GLY A C 1
ATOM 1362 O O . GLY A 1 179 ? 7.957 -8.289 1.096 1 98.88 179 GLY A O 1
ATOM 1363 N N . SER A 1 180 ? 6.082 -8.82 -0.043 1 98.94 180 SER A N 1
ATOM 1364 C CA . SER A 1 180 ? 5.312 -7.738 0.566 1 98.94 180 SER A CA 1
ATOM 1365 C C . SER A 1 180 ? 3.82 -7.895 0.28 1 98.94 180 SER A C 1
ATOM 1367 O O . SER A 1 180 ? 3.43 -8.234 -0.838 1 98.94 180 SER A O 1
ATOM 1369 N N . PRO A 1 181 ? 3.006 -7.598 1.322 1 98.94 181 PRO A N 1
ATOM 1370 C CA . PRO A 1 181 ? 1.622 -7.293 0.95 1 98.94 181 PRO A CA 1
ATOM 1371 C C . PRO A 1 181 ? 1.512 -6.074 0.035 1 98.94 181 PRO A C 1
ATOM 1373 O O . PRO A 1 181 ? 2.367 -5.188 0.07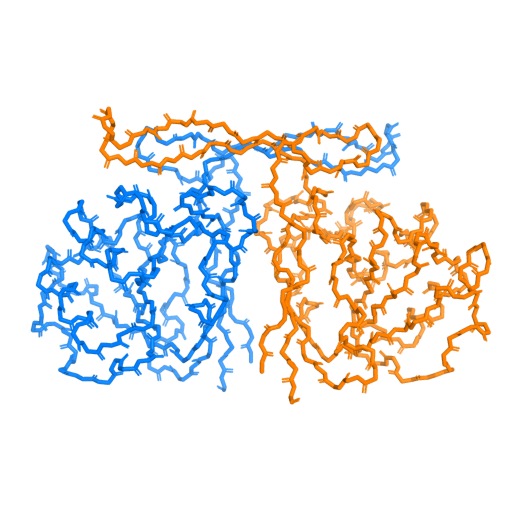8 1 98.94 181 PRO A O 1
ATOM 1376 N N . VAL A 1 182 ? 0.527 -6.121 -0.887 1 98.94 182 VAL A N 1
ATOM 1377 C CA . VAL A 1 182 ? 0.364 -5.023 -1.832 1 98.94 182 VAL A CA 1
ATOM 1378 C C . VAL A 1 182 ? -1.112 -4.645 -1.934 1 98.94 182 VAL A C 1
ATOM 1380 O O . VAL A 1 182 ? -1.986 -5.41 -1.518 1 98.94 182 VAL A O 1
ATOM 1383 N N . ARG A 1 183 ? -1.369 -3.451 -2.293 1 98.94 183 ARG A N 1
ATOM 1384 C CA . ARG A 1 183 ? -2.645 -3.084 -2.902 1 98.94 183 ARG A CA 1
ATOM 1385 C C . ARG A 1 183 ? -2.568 -3.16 -4.422 1 98.94 183 ARG A C 1
ATOM 1387 O O . ARG A 1 183 ? -1.976 -2.291 -5.066 1 98.94 183 ARG A O 1
ATOM 1394 N N . ALA A 1 184 ? -3.137 -4.156 -4.996 1 99 184 ALA A N 1
ATOM 1395 C CA . ALA A 1 184 ? -3.166 -4.344 -6.445 1 99 184 ALA A CA 1
ATOM 1396 C C . ALA A 1 184 ? -4.426 -3.732 -7.051 1 99 184 ALA A C 1
ATOM 1398 O O . ALA A 1 184 ? -5.527 -3.922 -6.535 1 99 184 ALA A O 1
ATOM 1399 N N . VAL A 1 185 ? -4.223 -2.977 -8.148 1 98.94 185 VAL A N 1
ATOM 1400 C CA . VAL A 1 185 ? -5.355 -2.371 -8.836 1 98.94 185 VAL A CA 1
ATOM 1401 C C . VAL A 1 185 ? -5.164 -2.502 -10.352 1 98.94 185 VAL A C 1
ATOM 1403 O O . VAL A 1 185 ? -4.055 -2.744 -10.82 1 98.94 185 VAL A O 1
ATOM 1406 N N . ALA A 1 186 ? -6.242 -2.43 -11.062 1 98.94 186 ALA A N 1
ATOM 1407 C CA . ALA A 1 186 ? -6.246 -2.35 -12.523 1 98.94 186 ALA A CA 1
ATOM 1408 C C . ALA A 1 186 ? -6.934 -1.073 -13 1 98.94 186 ALA A C 1
ATOM 1410 O O . ALA A 1 186 ? -8.023 -0.733 -12.531 1 98.94 186 ALA A O 1
ATOM 1411 N N . PHE A 1 187 ? -6.246 -0.271 -13.812 1 98.62 187 PHE A N 1
ATOM 1412 C CA . PHE A 1 187 ? -6.867 0.809 -14.57 1 98.62 187 PHE A CA 1
ATOM 1413 C C . PHE A 1 187 ? -7.434 0.289 -15.891 1 98.62 187 PHE A C 1
ATOM 1415 O O . PHE A 1 187 ? -6.68 -0.054 -16.797 1 98.62 187 PHE A O 1
ATOM 1422 N N . VAL A 1 188 ? -8.75 0.203 -15.906 1 97.44 188 VAL A N 1
ATOM 1423 C CA . VAL A 1 188 ? -9.414 -0.334 -17.094 1 97.44 188 VAL A CA 1
ATOM 1424 C C . VAL A 1 188 ? -9.766 0.802 -18.047 1 97.44 188 VAL A C 1
ATOM 1426 O O . VAL A 1 188 ? -10.305 1.829 -17.625 1 97.44 188 VAL A O 1
ATOM 1429 N N . GLU A 1 189 ? -9.266 0.896 -19.219 1 85.81 189 GLU A N 1
ATOM 1430 C CA . GLU A 1 189 ? -9.555 1.867 -20.281 1 85.81 189 GLU A CA 1
ATOM 1431 C C . GLU A 1 189 ? -11.008 1.783 -20.719 1 85.81 189 GLU A C 1
ATOM 1433 O O . GLU A 1 189 ? -11.617 0.712 -20.672 1 85.81 189 GLU A O 1
ATOM 1438 N N . MET B 1 1 ? 9.758 7.914 -16.25 1 94.69 1 MET B N 1
ATOM 1439 C CA . MET B 1 1 ? 10.617 7.512 -15.141 1 94.69 1 MET B CA 1
ATOM 1440 C C . MET B 1 1 ? 9.82 7.359 -13.852 1 94.69 1 MET B C 1
ATOM 1442 O O . MET B 1 1 ? 8.93 8.172 -13.57 1 94.69 1 MET B O 1
ATOM 1446 N N . ILE B 1 2 ? 10.094 6.34 -13.07 1 98.69 2 ILE B N 1
ATOM 1447 C CA . ILE B 1 2 ? 9.438 6.137 -11.781 1 98.69 2 ILE B CA 1
ATOM 1448 C C . ILE B 1 2 ? 10.375 6.551 -10.648 1 98.69 2 ILE B C 1
ATOM 1450 O O . ILE B 1 2 ? 11.5 6.055 -10.555 1 98.69 2 ILE B O 1
ATOM 1454 N N . LEU B 1 3 ? 10.016 7.469 -9.867 1 98.81 3 LEU B N 1
ATOM 1455 C CA . LEU B 1 3 ? 10.766 7.914 -8.695 1 98.81 3 LEU B CA 1
ATOM 1456 C C . LEU B 1 3 ? 10.156 7.348 -7.414 1 98.81 3 LEU B C 1
ATOM 1458 O O . LEU B 1 3 ? 8.945 7.457 -7.191 1 98.81 3 LEU B O 1
ATOM 1462 N N . ASP B 1 4 ? 11.016 6.664 -6.648 1 98.94 4 ASP B N 1
ATOM 1463 C CA . ASP B 1 4 ? 10.625 6.133 -5.348 1 98.94 4 ASP B CA 1
ATOM 1464 C C . ASP B 1 4 ? 10.508 7.25 -4.312 1 98.94 4 ASP B C 1
ATOM 1466 O O . ASP B 1 4 ? 11.469 7.988 -4.086 1 98.94 4 ASP B O 1
ATOM 1470 N N . LEU B 1 5 ? 9.352 7.352 -3.639 1 98.94 5 LEU B N 1
ATOM 1471 C CA . LEU B 1 5 ? 9.117 8.414 -2.666 1 98.94 5 LEU B CA 1
ATOM 1472 C C . LEU B 1 5 ? 8.953 7.84 -1.264 1 98.94 5 LEU B C 1
ATOM 1474 O O . LEU B 1 5 ? 8.375 8.492 -0.387 1 98.94 5 LEU B O 1
ATOM 1478 N N . SER B 1 6 ? 9.32 6.594 -1.084 1 98.88 6 SER B N 1
ATOM 1479 C CA . SER B 1 6 ? 9.078 5.91 0.182 1 98.88 6 SER B CA 1
ATOM 1480 C C . SER B 1 6 ? 10.375 5.652 0.934 1 98.88 6 SER B C 1
ATOM 1482 O O . SER B 1 6 ? 11.398 5.348 0.323 1 98.88 6 SER B O 1
ATOM 1484 N N . ALA B 1 7 ? 10.289 5.832 2.311 1 98.69 7 ALA B N 1
ATOM 1485 C CA . ALA B 1 7 ? 11.375 5.43 3.197 1 98.69 7 ALA B CA 1
ATOM 1486 C C . ALA B 1 7 ? 11.414 3.914 3.361 1 98.69 7 ALA B C 1
ATOM 1488 O O . ALA B 1 7 ? 10.375 3.252 3.326 1 98.69 7 ALA B O 1
ATOM 1489 N N . PRO B 1 8 ? 12.633 3.346 3.449 1 98.56 8 PRO B N 1
ATOM 1490 C CA . PRO B 1 8 ? 12.703 1.914 3.754 1 98.56 8 PRO B CA 1
ATOM 1491 C C . PRO B 1 8 ? 12.031 1.564 5.082 1 98.56 8 PRO B C 1
ATOM 1493 O O . PRO B 1 8 ? 12.031 2.375 6.012 1 98.56 8 PRO B O 1
ATOM 1496 N N . ILE B 1 9 ? 11.43 0.412 5.125 1 98.88 9 ILE B N 1
ATOM 1497 C CA . ILE B 1 9 ? 10.828 -0.12 6.344 1 98.88 9 ILE B CA 1
ATOM 1498 C C . ILE B 1 9 ? 11.766 -1.139 6.984 1 98.88 9 ILE B C 1
ATOM 1500 O O . ILE B 1 9 ? 12.078 -2.168 6.379 1 98.88 9 ILE B O 1
ATOM 1504 N N . SER B 1 10 ? 12.203 -0.894 8.133 1 98.5 10 SER B N 1
ATOM 1505 C CA . SER B 1 10 ? 13.062 -1.733 8.961 1 98.5 10 SER B CA 1
ATOM 1506 C C . SER B 1 10 ? 12.961 -1.346 10.438 1 98.5 10 SER B C 1
ATOM 1508 O O . SER B 1 10 ? 12.203 -0.443 10.789 1 98.5 10 SER B O 1
ATOM 1510 N N . GLU B 1 11 ? 13.719 -2.039 11.188 1 97.75 11 GLU B N 1
ATOM 1511 C CA . GLU B 1 11 ? 13.727 -1.744 12.617 1 97.75 11 GLU B CA 1
ATOM 1512 C C . GLU B 1 11 ? 14.32 -0.368 12.891 1 97.75 11 GLU B C 1
ATOM 1514 O O . GLU B 1 11 ? 14.172 0.173 13.992 1 97.75 11 GLU B O 1
ATOM 1519 N N . ASN B 1 12 ? 14.961 0.194 11.922 1 97.06 12 ASN B N 1
ATOM 1520 C CA . ASN B 1 12 ? 15.578 1.505 12.07 1 97.06 12 ASN B CA 1
ATOM 1521 C C . ASN B 1 12 ? 14.664 2.621 11.586 1 97.06 12 ASN B C 1
ATOM 1523 O O . ASN B 1 12 ? 14.992 3.801 11.703 1 97.06 12 ASN B O 1
ATOM 1527 N N . THR B 1 13 ? 13.602 2.191 10.984 1 97.75 13 THR B N 1
ATOM 1528 C CA . THR B 1 13 ? 12.641 3.203 10.547 1 97.75 13 THR B CA 1
ATOM 1529 C C . THR B 1 13 ? 12.102 3.992 11.734 1 97.75 13 THR B C 1
ATOM 1531 O O . THR B 1 13 ? 11.539 3.416 12.664 1 97.75 13 THR B O 1
ATOM 1534 N N . PRO B 1 14 ? 12.312 5.434 11.766 1 96.81 14 PRO B N 1
ATOM 1535 C CA . PRO B 1 14 ? 11.766 6.242 12.859 1 96.81 14 PRO B CA 1
ATOM 1536 C C . PRO B 1 14 ? 10.242 6.191 12.93 1 96.81 14 PRO B C 1
ATOM 1538 O O . PRO B 1 14 ? 9.57 6.133 11.898 1 96.81 14 PRO B O 1
ATOM 1541 N N . VAL B 1 15 ? 9.789 6.023 14.102 1 96.81 15 VAL B N 1
ATOM 1542 C CA . VAL B 1 15 ? 8.352 6.082 14.328 1 96.81 15 VAL B CA 1
ATOM 1543 C C . VAL B 1 15 ? 8.008 7.305 15.18 1 96.81 15 VAL B C 1
ATOM 1545 O O . VAL B 1 15 ? 8.844 7.789 15.945 1 96.81 15 VAL B O 1
ATOM 1548 N N . TYR B 1 16 ? 6.875 7.926 14.898 1 95.81 16 TYR B N 1
ATOM 1549 C CA . TYR B 1 16 ? 6.379 9.016 15.734 1 95.81 16 TYR B CA 1
ATOM 1550 C C . TYR B 1 16 ? 6.375 8.625 17.203 1 95.81 16 TYR B C 1
ATOM 1552 O O . TYR B 1 16 ? 6.137 7.461 17.547 1 95.81 16 TYR B O 1
ATOM 1560 N N . PRO B 1 17 ? 6.586 9.5 18.125 1 93.06 17 PRO B N 1
ATOM 1561 C CA . PRO B 1 17 ? 6.574 9.172 19.547 1 93.06 17 PRO B CA 1
ATOM 1562 C C . PRO B 1 17 ? 5.309 8.438 19.969 1 93.06 17 PRO B C 1
ATOM 1564 O O . PRO B 1 17 ? 4.203 8.836 19.594 1 93.06 17 PRO B O 1
ATOM 1567 N N . ASP B 1 18 ? 5.477 7.398 20.625 1 92.81 18 ASP B N 1
ATOM 1568 C CA . ASP B 1 18 ? 4.434 6.594 21.25 1 92.81 18 ASP B CA 1
ATOM 1569 C C . ASP B 1 18 ? 3.799 5.641 20.234 1 92.81 18 ASP B C 1
ATOM 1571 O O . ASP B 1 18 ? 2.936 4.832 20.578 1 92.81 18 ASP B O 1
ATOM 1575 N N . ASP B 1 19 ? 4.176 5.754 19.016 1 96.94 19 ASP B N 1
ATOM 1576 C CA . ASP B 1 19 ? 3.713 4.781 18.031 1 96.94 19 ASP B CA 1
ATOM 1577 C C . ASP B 1 19 ? 4.438 3.445 18.188 1 96.94 19 ASP B C 1
ATOM 1579 O O . ASP B 1 19 ? 5.531 3.393 18.766 1 96.94 19 ASP B O 1
ATOM 1583 N N . PRO B 1 20 ? 3.777 2.365 17.734 1 97 20 PRO B N 1
ATOM 1584 C CA . PRO B 1 20 ? 4.477 1.081 17.812 1 97 20 PRO B CA 1
ATOM 1585 C C . PRO B 1 20 ? 5.758 1.063 16.969 1 97 20 PRO B C 1
ATOM 1587 O O . PRO B 1 20 ? 5.801 1.639 15.883 1 97 20 PRO B O 1
ATOM 1590 N N . PRO B 1 21 ? 6.859 0.477 17.531 1 97.31 21 PRO B N 1
ATOM 1591 C CA . PRO B 1 21 ? 8.07 0.336 16.719 1 97.31 21 PRO B CA 1
ATOM 1592 C C . PRO B 1 21 ? 7.887 -0.627 15.547 1 97.31 21 PRO B C 1
ATOM 1594 O O . PRO B 1 21 ? 6.977 -1.46 15.562 1 97.31 21 PRO B O 1
ATOM 1597 N N . VAL B 1 22 ? 8.703 -0.505 14.586 1 98.75 22 VAL B N 1
ATOM 1598 C CA . VAL B 1 22 ? 8.719 -1.412 13.438 1 98.75 22 VAL B CA 1
ATOM 1599 C C . VAL B 1 22 ? 9.609 -2.613 13.75 1 98.75 22 VAL B C 1
ATOM 1601 O O . VAL B 1 22 ? 10.734 -2.455 14.227 1 98.75 22 VAL B O 1
ATOM 1604 N N . SER B 1 23 ? 9.055 -3.713 13.586 1 98.56 23 SER B N 1
ATOM 1605 C CA . SER B 1 23 ? 9.805 -4.953 13.742 1 98.56 23 SER B CA 1
ATOM 1606 C C . SER B 1 23 ? 9.727 -5.809 12.484 1 98.56 23 SER B C 1
ATOM 1608 O O . SER B 1 23 ? 8.648 -6.008 11.922 1 98.56 23 SER B O 1
ATOM 1610 N N . VAL B 1 24 ? 10.844 -6.242 11.945 1 98.44 24 VAL B N 1
ATOM 1611 C CA . VAL B 1 24 ? 11.016 -7.199 10.859 1 98.44 24 VAL B CA 1
ATOM 1612 C C . VAL B 1 24 ? 11.844 -8.391 11.344 1 98.44 24 VAL B C 1
ATOM 1614 O O . VAL B 1 24 ? 13.055 -8.266 11.547 1 98.44 24 VAL B O 1
ATOM 1617 N N . ARG B 1 25 ? 11.18 -9.461 11.484 1 98.38 25 ARG B N 1
ATOM 1618 C CA . ARG B 1 25 ? 11.883 -10.594 12.086 1 98.38 25 ARG B CA 1
ATOM 1619 C C . ARG B 1 25 ? 11.812 -11.812 11.172 1 98.38 25 ARG B C 1
ATOM 1621 O O . ARG B 1 25 ? 10.789 -12.07 10.539 1 98.38 25 ARG B O 1
ATOM 1628 N N . LEU B 1 26 ? 12.852 -12.578 11.258 1 98.25 26 LEU B N 1
ATOM 1629 C CA . LEU B 1 26 ? 12.93 -13.82 10.484 1 98.25 26 LEU B CA 1
ATOM 1630 C C . LEU B 1 26 ? 11.867 -14.812 10.945 1 98.25 26 LEU B C 1
ATOM 1632 O O . LEU B 1 26 ? 11.688 -15.016 12.148 1 98.25 26 LEU B O 1
ATOM 1636 N N . TRP B 1 27 ? 11.211 -15.32 10 1 98.56 27 TRP B N 1
ATOM 1637 C CA . TRP B 1 27 ? 10.242 -16.391 10.242 1 98.56 27 TRP B CA 1
ATOM 1638 C C . TRP B 1 27 ? 10.734 -17.703 9.664 1 98.56 27 TRP B C 1
ATOM 1640 O O . TRP B 1 27 ? 10.586 -18.766 10.297 1 98.56 27 TRP B O 1
ATOM 1650 N N . ALA B 1 28 ? 11.352 -17.609 8.484 1 98.31 28 ALA B N 1
ATOM 1651 C CA . ALA B 1 28 ? 11.859 -18.781 7.773 1 98.31 28 ALA B CA 1
ATOM 1652 C C . ALA B 1 28 ? 13.125 -18.438 6.984 1 98.31 28 ALA B C 1
ATOM 1654 O O . ALA B 1 28 ? 13.289 -17.312 6.527 1 98.31 28 ALA B O 1
ATOM 1655 N N . VAL B 1 29 ? 13.938 -19.438 6.941 1 97.94 29 VAL B N 1
ATOM 1656 C CA . VAL B 1 29 ? 15.156 -19.297 6.148 1 97.94 29 VAL B CA 1
ATOM 1657 C C . VAL B 1 29 ? 15.273 -20.453 5.16 1 97.94 29 VAL B C 1
ATOM 1659 O O . VAL B 1 29 ? 14.906 -21.594 5.477 1 97.94 29 VAL B O 1
ATOM 1662 N N . ILE B 1 30 ? 15.859 -20.25 4.031 1 97.88 30 ILE B N 1
ATOM 1663 C CA . ILE B 1 30 ? 15.867 -21.203 2.926 1 97.88 30 ILE B CA 1
ATOM 1664 C C . ILE B 1 30 ? 16.562 -22.5 3.365 1 97.88 30 ILE B C 1
ATOM 1666 O O . ILE B 1 30 ? 16.031 -23.594 3.152 1 97.88 30 ILE B O 1
ATOM 1670 N N . ASP B 1 31 ? 17.688 -22.406 4.035 1 97.62 31 ASP B N 1
ATOM 1671 C CA . ASP B 1 31 ? 18.469 -23.594 4.379 1 97.62 31 ASP B CA 1
ATOM 1672 C C . ASP B 1 31 ? 17.672 -24.531 5.27 1 97.62 31 ASP B C 1
ATOM 1674 O O . ASP B 1 31 ? 17.781 -25.766 5.141 1 97.62 31 ASP B O 1
ATOM 1678 N N . ARG B 1 32 ? 16.922 -23.984 6.098 1 97.5 32 ARG B N 1
ATOM 1679 C CA . ARG B 1 32 ? 16.203 -24.766 7.09 1 97.5 32 ARG B CA 1
ATOM 1680 C C . ARG B 1 32 ? 14.781 -25.062 6.621 1 97.5 32 ARG B C 1
ATOM 1682 O O . ARG B 1 32 ? 14.312 -26.203 6.738 1 97.5 32 ARG B O 1
ATOM 1689 N N . ASP B 1 33 ? 14.07 -24.125 5.953 1 97 33 ASP B N 1
ATOM 1690 C CA . ASP B 1 33 ? 12.633 -24.203 5.75 1 97 33 ASP B CA 1
ATOM 1691 C C . ASP B 1 33 ? 12.297 -24.328 4.266 1 97 33 ASP B C 1
ATOM 1693 O O . ASP B 1 33 ? 11.156 -24.641 3.904 1 97 33 ASP B O 1
ATOM 1697 N N . GLY B 1 34 ? 13.234 -24 3.396 1 97.12 34 GLY B N 1
ATOM 1698 C CA . GLY B 1 34 ? 13.016 -24.094 1.962 1 97.12 34 GLY B CA 1
ATOM 1699 C C . GLY B 1 34 ? 12.562 -22.781 1.347 1 97.12 34 GLY B C 1
ATOM 1700 O O . GLY B 1 34 ? 12.445 -22.672 0.125 1 97.12 34 GLY B O 1
ATOM 1701 N N . TYR B 1 35 ? 12.273 -21.844 2.197 1 98.06 35 TYR B N 1
ATOM 1702 C CA . TYR B 1 35 ? 11.891 -20.516 1.763 1 98.06 35 TYR B CA 1
ATOM 1703 C C . TYR B 1 35 ? 12.305 -19.453 2.787 1 98.06 35 TYR B C 1
ATOM 1705 O O . TYR B 1 35 ? 12.688 -19.797 3.91 1 98.06 35 TYR B O 1
ATOM 1713 N N . TYR B 1 36 ? 12.391 -18.25 2.32 1 98.75 36 TYR B N 1
ATOM 1714 C CA . TYR B 1 36 ? 12.734 -17.094 3.137 1 98.75 36 TYR B CA 1
ATOM 1715 C C . TYR B 1 36 ? 11.523 -16.203 3.35 1 98.75 36 TYR B C 1
ATOM 1717 O O . TYR B 1 36 ? 10.797 -15.891 2.402 1 98.75 36 TYR B O 1
ATOM 1725 N N . MET B 1 37 ? 11.289 -15.828 4.605 1 98.81 37 MET B N 1
ATOM 1726 C CA . MET B 1 37 ? 10.164 -14.953 4.926 1 98.81 37 MET B CA 1
ATOM 1727 C C . MET B 1 37 ? 10.383 -14.258 6.266 1 98.81 37 MET B C 1
ATOM 1729 O O . MET B 1 37 ? 10.945 -14.844 7.191 1 98.81 37 MET B O 1
ATOM 1733 N N . ASN B 1 38 ? 9.969 -13.039 6.309 1 98.81 38 ASN B N 1
ATOM 1734 C CA . ASN B 1 38 ? 9.922 -12.289 7.559 1 98.81 38 ASN B CA 1
ATOM 1735 C C . ASN B 1 38 ? 8.492 -12.102 8.047 1 98.81 38 ASN B C 1
ATOM 1737 O O . ASN B 1 38 ? 7.543 -12.258 7.277 1 98.81 38 ASN B O 1
ATOM 1741 N N . VAL B 1 39 ? 8.305 -11.891 9.32 1 98.81 39 VAL B N 1
ATOM 1742 C CA . VAL B 1 39 ? 7.078 -11.383 9.93 1 98.81 39 VAL B CA 1
ATOM 1743 C C . VAL B 1 39 ? 7.258 -9.914 10.305 1 98.81 39 VAL B C 1
ATOM 1745 O O . VAL B 1 39 ? 8.312 -9.523 10.805 1 98.81 39 VAL B O 1
ATOM 1748 N N . LEU B 1 40 ? 6.281 -9.172 9.969 1 98.81 40 LEU B N 1
ATOM 1749 C CA . LEU B 1 40 ? 6.27 -7.734 10.203 1 98.81 40 LEU B CA 1
ATOM 1750 C C . LEU B 1 40 ? 5.344 -7.379 11.359 1 98.81 40 LEU B C 1
ATOM 1752 O O . LEU B 1 40 ? 4.242 -7.926 11.469 1 98.81 40 LEU B O 1
ATOM 1756 N N . LYS B 1 41 ? 5.691 -6.52 12.188 1 98.75 41 LYS B N 1
ATOM 1757 C CA . LYS B 1 41 ? 4.863 -5.844 13.18 1 98.75 41 LYS B CA 1
ATOM 1758 C C . LYS B 1 41 ? 5.098 -4.336 13.156 1 98.75 41 LYS B C 1
ATOM 1760 O O . LYS B 1 41 ? 6.219 -3.873 13.359 1 98.75 41 LYS B O 1
ATOM 1765 N N . MET B 1 42 ? 4.109 -3.568 12.898 1 98.81 42 MET B N 1
ATOM 1766 C CA . MET B 1 42 ? 4.254 -2.121 12.773 1 98.81 42 MET B CA 1
ATOM 1767 C C . MET B 1 42 ? 2.902 -1.427 12.906 1 98.81 42 MET B C 1
ATOM 1769 O O . MET B 1 42 ? 1.856 -2.062 12.758 1 98.81 42 MET B O 1
ATOM 1773 N N . GLY B 1 43 ? 2.967 -0.148 13.312 1 98.75 43 GLY B N 1
ATOM 1774 C CA . GLY B 1 43 ? 1.758 0.658 13.258 1 98.75 43 GLY B CA 1
ATOM 1775 C C . GLY B 1 43 ? 1.322 0.98 11.836 1 98.75 43 GLY B C 1
ATOM 1776 O O . GLY B 1 43 ? 2.148 1.031 10.93 1 98.75 43 GLY B O 1
ATOM 1777 N N . GLU B 1 44 ? 0.11 1.282 11.695 1 98.75 44 GLU B N 1
ATOM 1778 C CA . GLU B 1 44 ? -0.46 1.612 10.391 1 98.75 44 GLU B CA 1
ATOM 1779 C C . GLU B 1 44 ? 0.17 2.879 9.82 1 98.75 44 GLU B C 1
ATOM 1781 O O . GLU B 1 44 ? 0.063 3.145 8.625 1 98.75 44 GLU B O 1
ATOM 1786 N N . HIS B 1 45 ? 0.783 3.684 10.625 1 98.69 45 HIS B N 1
ATOM 1787 C CA . HIS B 1 45 ? 1.363 4.961 10.227 1 98.69 45 HIS B CA 1
ATOM 1788 C C . HIS B 1 45 ? 2.887 4.918 10.289 1 98.69 45 HIS B C 1
ATOM 1790 O O . HIS B 1 45 ? 3.523 5.867 10.75 1 98.69 45 HIS B O 1
ATOM 1796 N N . SER B 1 46 ? 3.484 3.779 10.008 1 98.56 46 SER B N 1
ATOM 1797 C CA . SER B 1 46 ? 4.93 3.584 9.969 1 98.56 46 SER B CA 1
ATOM 1798 C C . SER B 1 46 ? 5.492 3.891 8.586 1 98.56 46 SER B C 1
ATOM 1800 O O . SER B 1 46 ? 4.891 3.531 7.57 1 98.56 46 SER B O 1
ATOM 1802 N N . GLY B 1 47 ? 6.777 4.512 8.602 1 98.5 47 GLY B N 1
ATOM 1803 C CA . GLY B 1 47 ? 7.379 4.863 7.328 1 98.5 47 GLY B CA 1
ATOM 1804 C C . GLY B 1 47 ? 6.531 5.816 6.508 1 98.5 47 GLY B C 1
ATOM 1805 O O . GLY B 1 47 ? 5.801 6.641 7.059 1 98.5 47 GLY B O 1
ATOM 1806 N N . THR B 1 48 ? 6.805 5.848 5.262 1 98.88 48 THR B N 1
ATOM 1807 C CA . THR B 1 48 ? 5.871 6.547 4.383 1 98.88 48 THR B CA 1
ATOM 1808 C C . THR B 1 48 ? 4.484 5.914 4.457 1 98.88 48 THR B C 1
ATOM 1810 O O . THR B 1 48 ? 4.34 4.699 4.289 1 98.88 48 THR B O 1
ATOM 1813 N N . HIS B 1 49 ? 3.453 6.734 4.781 1 98.94 49 HIS B N 1
ATOM 1814 C CA . HIS B 1 49 ? 2.119 6.199 5.035 1 98.94 49 HIS B CA 1
ATOM 1815 C C . HIS B 1 49 ? 1.042 7.223 4.695 1 98.94 49 HIS B C 1
ATOM 1817 O O . HIS B 1 49 ? 1.352 8.367 4.352 1 98.94 49 HIS B O 1
ATOM 1823 N N . VAL B 1 50 ? -0.178 6.699 4.754 1 99 50 VAL B N 1
ATOM 1824 C CA . VAL B 1 50 ? -1.33 7.555 4.488 1 99 50 VAL B CA 1
ATOM 1825 C C . VAL B 1 50 ? -2.346 7.422 5.621 1 99 50 VAL B C 1
ATOM 1827 O O . VAL B 1 50 ? -2.586 6.32 6.117 1 99 50 VAL B O 1
ATOM 1830 N N . ASP B 1 51 ? -2.855 8.633 6.027 1 98.94 51 ASP B N 1
ATOM 1831 C CA . ASP B 1 51 ? -3.906 8.695 7.039 1 98.94 51 ASP B CA 1
ATOM 1832 C C . ASP B 1 51 ? -5.289 8.688 6.391 1 98.94 51 ASP B C 1
ATOM 1834 O O . ASP B 1 51 ? -5.527 9.406 5.414 1 98.94 51 ASP B O 1
ATOM 1838 N N . ALA B 1 52 ? -6.23 7.863 6.867 1 98.94 52 ALA B N 1
ATOM 1839 C CA . ALA B 1 52 ? -7.648 7.91 6.512 1 98.94 52 ALA B CA 1
ATOM 1840 C C . ALA B 1 52 ? -8.43 8.766 7.5 1 98.94 52 ALA B C 1
ATOM 1842 O O . ALA B 1 52 ? -7.949 9.07 8.594 1 98.94 52 ALA B O 1
ATOM 1843 N N . PRO B 1 53 ? -9.57 9.164 7.188 1 98.94 53 PRO B N 1
ATOM 1844 C CA . PRO B 1 53 ? -10.398 10 8.055 1 98.94 53 PRO B CA 1
ATOM 1845 C C . PRO B 1 53 ? -10.578 9.406 9.453 1 98.94 53 PRO B C 1
ATOM 1847 O O . PRO B 1 53 ? -10.516 10.133 10.445 1 98.94 53 PRO B O 1
ATOM 1850 N N . ALA B 1 54 ? -10.703 8.188 9.57 1 98.94 54 ALA B N 1
ATOM 1851 C CA . ALA B 1 54 ? -10.961 7.527 10.844 1 98.94 54 ALA B CA 1
ATOM 1852 C C . ALA B 1 54 ? -9.836 7.789 11.836 1 98.94 54 ALA B C 1
ATOM 1854 O O . ALA B 1 54 ? -10.016 7.625 13.047 1 98.94 54 ALA B O 1
ATOM 1855 N N . HIS B 1 55 ? -8.648 8.086 11.398 1 98.88 55 HIS B N 1
ATOM 1856 C CA . HIS B 1 55 ? -7.484 8.328 12.242 1 98.88 55 HIS B CA 1
ATOM 1857 C C . HIS B 1 55 ? -7.75 9.445 13.242 1 98.88 55 HIS B C 1
ATOM 1859 O O . HIS B 1 55 ? -7.281 9.391 14.383 1 98.88 55 HIS B O 1
ATOM 1865 N N . PHE B 1 56 ? -8.609 10.516 12.797 1 98.88 56 PHE B N 1
ATOM 1866 C CA . PHE B 1 56 ? -8.82 11.648 13.688 1 98.88 56 PHE B CA 1
ATOM 1867 C C . PHE B 1 56 ? -10.297 12.023 13.75 1 98.88 56 PHE B C 1
ATOM 1869 O O . PHE B 1 56 ? -10.695 12.852 14.57 1 98.88 56 PHE B O 1
ATOM 1876 N N . VAL B 1 57 ? -11.117 11.438 12.938 1 98.81 57 VAL B N 1
ATOM 1877 C CA . VAL B 1 57 ? -12.523 11.812 12.836 1 98.81 57 VAL B CA 1
ATOM 1878 C C . VAL B 1 57 ? -13.398 10.648 13.297 1 98.81 57 VAL B C 1
ATOM 1880 O O . VAL B 1 57 ? -13.516 9.633 12.609 1 98.81 57 VAL B O 1
ATOM 1883 N N . PRO B 1 58 ? -14.078 10.867 14.375 1 98.31 58 PRO B N 1
ATOM 1884 C CA . PRO B 1 58 ? -15 9.812 14.797 1 98.31 58 PRO B CA 1
ATOM 1885 C C . PRO B 1 58 ? -16.016 9.438 13.719 1 98.31 58 PRO B C 1
ATOM 1887 O O . PRO B 1 58 ? -16.672 10.312 13.164 1 98.31 58 PRO B O 1
ATOM 1890 N N . GLY B 1 59 ? -16.016 8.109 13.438 1 98.06 59 GLY B N 1
ATOM 1891 C CA . GLY B 1 59 ? -16.938 7.633 12.43 1 98.06 59 GLY B CA 1
ATOM 1892 C C . GLY B 1 59 ? -16.484 7.902 11.016 1 98.06 59 GLY B C 1
ATOM 1893 O O . GLY B 1 59 ? -17.203 7.625 10.055 1 98.06 59 GLY B O 1
ATOM 1894 N N . GLY B 1 60 ? -15.305 8.547 10.859 1 98.81 60 GLY B N 1
ATOM 1895 C CA . GLY B 1 60 ? -14.766 8.781 9.531 1 98.81 60 GLY B CA 1
ATOM 1896 C C . GLY B 1 60 ? -14.445 7.504 8.773 1 98.81 60 GLY B C 1
ATOM 1897 O O . GLY B 1 60 ? -14.336 6.434 9.375 1 98.81 60 GLY B O 1
ATOM 1898 N N . LYS B 1 61 ? -14.336 7.641 7.496 1 98.94 61 LYS B N 1
ATOM 1899 C CA . LYS B 1 61 ? -14.008 6.5 6.648 1 98.94 61 LYS B CA 1
ATOM 1900 C C . LYS B 1 61 ? -12.68 5.867 7.066 1 98.94 61 LYS B C 1
ATOM 1902 O O . LYS B 1 61 ? -11.711 6.574 7.355 1 98.94 61 LYS B O 1
ATOM 1907 N N . THR B 1 62 ? -12.703 4.566 7.227 1 98.94 62 THR B N 1
ATOM 1908 C CA . THR B 1 62 ? 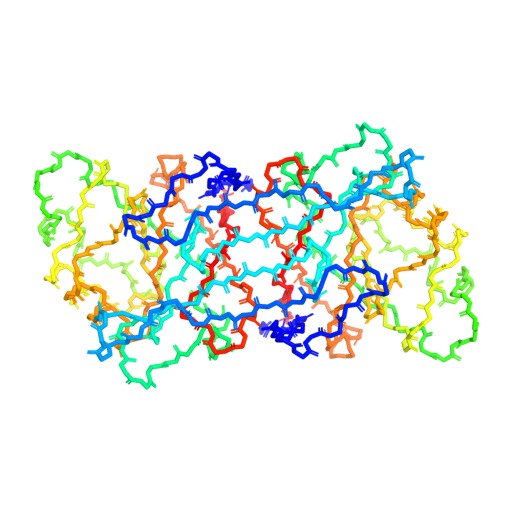-11.469 3.805 7.383 1 98.94 62 THR B CA 1
ATOM 1909 C C . THR B 1 62 ? -10.766 3.625 6.039 1 98.94 62 THR B C 1
ATOM 1911 O O . THR B 1 62 ? -11.328 3.951 4.992 1 98.94 62 THR B O 1
ATOM 1914 N N . ILE B 1 63 ? -9.508 3.207 6.145 1 98.94 63 ILE B N 1
ATOM 1915 C CA . ILE B 1 63 ? -8.656 3.244 4.961 1 98.94 63 ILE B CA 1
ATOM 1916 C C . ILE B 1 63 ? -9.227 2.32 3.887 1 98.94 63 ILE B C 1
ATOM 1918 O O . ILE B 1 63 ? -9.125 2.607 2.691 1 98.94 63 ILE B O 1
ATOM 1922 N N . ASP B 1 64 ? -9.883 1.158 4.203 1 98.88 64 ASP B N 1
ATOM 1923 C CA . ASP B 1 64 ? -10.453 0.208 3.254 1 98.88 64 ASP B CA 1
ATOM 1924 C C . ASP B 1 64 ? -11.711 0.774 2.598 1 98.88 64 ASP B C 1
ATOM 1926 O O . ASP B 1 64 ? -12.156 0.273 1.563 1 98.88 64 ASP B O 1
ATOM 1930 N N . GLU B 1 65 ? -12.258 1.827 3.133 1 98.81 65 GLU B N 1
ATOM 1931 C CA . GLU B 1 65 ? -13.477 2.438 2.613 1 98.81 65 GLU B CA 1
ATOM 1932 C C . GLU B 1 65 ? -13.156 3.602 1.681 1 98.81 65 GLU B C 1
ATOM 1934 O O . GLU B 1 65 ? -14.031 4.082 0.956 1 98.81 65 GLU B O 1
ATOM 1939 N N . MET B 1 66 ? -11.953 4.129 1.729 1 98.94 66 MET B N 1
ATOM 1940 C CA . MET B 1 66 ? -11.578 5.289 0.927 1 98.94 66 MET B CA 1
ATOM 1941 C C . MET B 1 66 ? -11.578 4.949 -0.56 1 98.94 66 MET B C 1
ATOM 1943 O O . MET B 1 66 ? -11.117 3.879 -0.957 1 98.94 66 MET B O 1
ATOM 1947 N N . PRO B 1 67 ? -12.172 5.801 -1.422 1 98.75 67 PRO B N 1
ATOM 1948 C CA . PRO B 1 67 ? -12.094 5.539 -2.861 1 98.75 67 PRO B CA 1
ATOM 1949 C C . PRO B 1 67 ? -10.656 5.516 -3.379 1 98.75 67 PRO B C 1
ATOM 1951 O O . PRO B 1 67 ? -9.852 6.379 -3.02 1 98.75 67 PRO B O 1
ATOM 1954 N N . LEU B 1 68 ? -10.383 4.59 -4.211 1 98.88 68 LEU B N 1
ATOM 1955 C CA . LEU B 1 68 ? -9.023 4.375 -4.703 1 98.88 68 LEU B CA 1
ATOM 1956 C C . LEU B 1 68 ? -8.539 5.57 -5.516 1 98.88 68 LEU B C 1
ATOM 1958 O O . LEU B 1 68 ? -7.34 5.84 -5.578 1 98.88 68 LEU B O 1
ATOM 1962 N N . GLU B 1 69 ? -9.492 6.367 -6.012 1 98.56 69 GLU B N 1
ATOM 1963 C CA . GLU B 1 69 ? -9.156 7.531 -6.824 1 98.56 69 GLU B CA 1
ATOM 1964 C C . GLU B 1 69 ? -8.414 8.578 -6.008 1 98.56 69 GLU B C 1
ATOM 1966 O O . GLU B 1 69 ? -7.715 9.43 -6.57 1 98.56 69 GLU B O 1
ATOM 1971 N N . LYS B 1 70 ? -8.508 8.539 -4.805 1 98.81 70 LYS B N 1
ATOM 1972 C CA . LYS B 1 70 ? -7.883 9.531 -3.93 1 98.81 70 LYS B CA 1
ATOM 1973 C C . LYS B 1 70 ? -6.375 9.328 -3.863 1 98.81 70 LYS B C 1
ATOM 1975 O O . LYS B 1 70 ? -5.645 10.219 -3.412 1 98.81 70 LYS B O 1
ATOM 1980 N N . PHE B 1 71 ? -5.914 8.141 -4.27 1 98.94 71 PHE B N 1
ATOM 1981 C CA . PHE B 1 71 ? -4.535 7.777 -3.975 1 98.94 71 PHE B CA 1
ATOM 1982 C C . PHE B 1 71 ? -3.689 7.789 -5.242 1 98.94 71 PHE B C 1
ATOM 1984 O O . PHE B 1 71 ? -2.594 7.223 -5.27 1 98.94 71 PHE B O 1
ATOM 1991 N N . ILE B 1 72 ? -4.223 8.367 -6.281 1 98.88 72 ILE B N 1
ATOM 1992 C CA . ILE B 1 72 ? -3.521 8.555 -7.547 1 98.88 72 ILE B CA 1
ATOM 1993 C C . ILE B 1 72 ? -3.977 9.852 -8.211 1 98.88 72 ILE B C 1
ATOM 1995 O O . ILE B 1 72 ? -5.164 10.188 -8.18 1 98.88 72 ILE B O 1
ATOM 1999 N N . GLY B 1 73 ? -3.008 10.547 -8.789 1 98.5 73 GLY B N 1
ATOM 2000 C CA . GLY B 1 73 ? -3.367 11.742 -9.523 1 98.5 73 GLY B CA 1
ATOM 2001 C C . GLY B 1 73 ? -2.184 12.648 -9.805 1 98.5 73 GLY B C 1
ATOM 2002 O O . GLY B 1 73 ? -1.051 12.328 -9.438 1 98.5 73 GLY B O 1
ATOM 2003 N N . GLU B 1 74 ? -2.516 13.719 -10.578 1 98.69 74 GLU B N 1
ATOM 2004 C CA . GLU B 1 74 ? -1.505 14.742 -10.828 1 98.69 74 GLU B CA 1
ATOM 2005 C C . GLU B 1 74 ? -1.008 15.352 -9.523 1 98.69 74 GLU B C 1
ATOM 2007 O O . GLU B 1 74 ? -1.809 15.758 -8.672 1 98.69 74 GLU B O 1
ATOM 2012 N N . GLY B 1 75 ? 0.418 15.305 -9.336 1 98.62 75 GLY B N 1
ATOM 2013 C CA . GLY B 1 75 ? 1.018 15.867 -8.133 1 98.62 75 GLY B CA 1
ATOM 2014 C C . GLY B 1 75 ? 1.686 17.203 -8.375 1 98.62 75 GLY B C 1
ATOM 2015 O O . GLY B 1 75 ? 2.072 17.516 -9.5 1 98.62 75 GLY B O 1
ATOM 2016 N N . ILE B 1 76 ? 1.715 18.016 -7.41 1 98.56 76 ILE B N 1
ATOM 2017 C CA . ILE B 1 76 ? 2.535 19.234 -7.379 1 98.56 76 ILE B CA 1
ATOM 2018 C C . ILE B 1 76 ? 3.332 19.281 -6.074 1 98.56 76 ILE B C 1
ATOM 2020 O O . ILE B 1 76 ? 2.82 18.906 -5.016 1 98.56 76 ILE B O 1
ATOM 2024 N N . VAL B 1 77 ? 4.562 19.609 -6.18 1 98.81 77 VAL B N 1
ATOM 2025 C CA . VAL B 1 77 ? 5.398 19.797 -4.996 1 98.81 77 VAL B CA 1
ATOM 2026 C C . VAL B 1 77 ? 5.566 21.281 -4.699 1 98.81 77 VAL B C 1
ATOM 2028 O O . VAL B 1 77 ? 5.941 22.062 -5.578 1 98.81 77 VAL B O 1
ATOM 2031 N N . LEU B 1 78 ? 5.18 21.672 -3.504 1 98.81 78 LEU B N 1
ATOM 2032 C CA . LEU B 1 78 ? 5.426 23.016 -2.998 1 98.81 78 LEU B CA 1
ATOM 2033 C C . LEU B 1 78 ? 6.637 23.047 -2.072 1 98.81 78 LEU B C 1
ATOM 2035 O O . LEU B 1 78 ? 6.609 22.453 -0.993 1 98.81 78 LEU B O 1
ATOM 2039 N N . ASP B 1 79 ? 7.734 23.625 -2.59 1 98.5 79 ASP B N 1
ATOM 2040 C CA . ASP B 1 79 ? 8.961 23.766 -1.81 1 98.5 79 ASP B CA 1
ATOM 2041 C C . ASP B 1 79 ? 8.852 24.922 -0.816 1 98.5 79 ASP B C 1
ATOM 2043 O O . ASP B 1 79 ? 8.891 26.078 -1.206 1 98.5 79 ASP B O 1
ATOM 2047 N N . VAL B 1 80 ? 8.641 24.656 0.501 1 98.44 80 VAL B N 1
ATOM 2048 C CA . VAL B 1 80 ? 8.43 25.656 1.532 1 98.44 80 VAL B CA 1
ATOM 2049 C C . VAL B 1 80 ? 9.531 25.562 2.588 1 98.44 80 VAL B C 1
ATOM 2051 O O . VAL B 1 80 ? 9.312 25.891 3.754 1 98.44 80 VAL B O 1
ATOM 2054 N N . ARG B 1 81 ? 10.719 25.016 2.291 1 97.31 81 ARG B N 1
ATOM 2055 C CA . ARG B 1 81 ? 11.812 24.75 3.225 1 97.31 81 ARG B CA 1
ATOM 2056 C C . ARG B 1 81 ? 12.391 26.047 3.77 1 97.31 81 ARG B C 1
ATOM 2058 O O . ARG B 1 81 ? 12.953 26.078 4.867 1 97.31 81 ARG B O 1
ATOM 2065 N N . ASP B 1 82 ? 12.203 27.156 3.092 1 94.75 82 ASP B N 1
ATOM 2066 C CA . ASP B 1 82 ? 12.875 28.406 3.443 1 94.75 82 ASP B CA 1
ATOM 2067 C C . ASP B 1 82 ? 12.078 29.172 4.5 1 94.75 82 ASP B C 1
ATOM 2069 O O . ASP B 1 82 ? 12.594 30.125 5.098 1 94.75 82 ASP B O 1
ATOM 2073 N N . GLY B 1 83 ? 10.922 28.703 4.863 1 94.81 83 GLY B N 1
ATOM 2074 C CA . GLY B 1 83 ? 10.117 29.391 5.855 1 94.81 83 GLY B CA 1
ATOM 2075 C C . GLY B 1 83 ? 10.391 28.938 7.273 1 94.81 83 GLY B C 1
ATOM 2076 O O . GLY B 1 83 ? 11.195 28.016 7.492 1 94.81 83 GLY B O 1
ATOM 2077 N N . GLU B 1 84 ? 9.875 29.75 8.133 1 94.81 84 GLU B N 1
ATOM 2078 C CA . GLU B 1 84 ? 9.984 29.422 9.555 1 94.81 84 GLU B CA 1
ATOM 2079 C C . GLU B 1 84 ? 8.609 29.125 10.156 1 94.81 84 GLU B C 1
ATOM 2081 O O . GLU B 1 84 ? 7.609 29.734 9.758 1 94.81 84 GLU B O 1
ATOM 2086 N N . GLY B 1 85 ? 8.586 28.25 11.133 1 96.38 85 GLY B N 1
ATOM 2087 C CA . GLY B 1 85 ? 7.324 27.922 11.773 1 96.38 85 GLY B CA 1
ATOM 2088 C C . GLY B 1 85 ? 6.348 27.219 10.852 1 96.38 85 GLY B C 1
ATOM 2089 O O . GLY B 1 85 ? 6.746 26.625 9.844 1 96.38 85 GLY B O 1
ATOM 2090 N N . PRO B 1 86 ? 5.098 27.172 11.281 1 97.88 86 PRO B N 1
ATOM 2091 C CA . PRO B 1 86 ? 4.098 26.531 10.414 1 97.88 86 PRO B CA 1
ATOM 2092 C C . PRO B 1 86 ? 3.986 27.219 9.047 1 97.88 86 PRO B C 1
ATOM 2094 O O . PRO B 1 86 ? 4.164 28.438 8.945 1 97.88 86 PRO B O 1
ATOM 2097 N N . ILE B 1 87 ? 3.846 26.438 8.031 1 98.62 87 ILE B N 1
ATOM 2098 C CA . ILE B 1 87 ? 3.629 26.938 6.68 1 98.62 87 ILE B CA 1
ATOM 2099 C C . ILE B 1 87 ? 2.402 27.844 6.652 1 98.62 87 ILE B C 1
ATOM 2101 O O . ILE B 1 87 ? 1.345 27.484 7.176 1 98.62 87 ILE B O 1
ATOM 2105 N N . ARG B 1 88 ? 2.49 28.953 6.062 1 96.5 88 ARG B N 1
ATOM 2106 C CA . ARG B 1 88 ? 1.423 29.953 6 1 96.5 88 ARG B CA 1
ATOM 2107 C C . ARG B 1 88 ? 0.876 30.078 4.582 1 96.5 88 ARG B C 1
ATOM 2109 O O . ARG B 1 88 ? 1.533 29.672 3.617 1 96.5 88 ARG B O 1
ATOM 2116 N N . LEU B 1 89 ? -0.29 30.625 4.527 1 97.31 89 LEU B N 1
ATOM 2117 C CA . LEU B 1 89 ? -1.015 30.719 3.264 1 97.31 89 LEU B CA 1
ATOM 2118 C C . LEU B 1 89 ? -0.24 31.562 2.254 1 97.31 89 LEU B C 1
ATOM 2120 O O . LEU B 1 89 ? -0.259 31.266 1.055 1 97.31 89 LEU B O 1
ATOM 2124 N N . ASP B 1 90 ? 0.49 32.562 2.627 1 96.5 90 ASP B N 1
ATOM 2125 C CA . ASP B 1 90 ? 1.192 33.469 1.728 1 96.5 90 ASP B CA 1
ATOM 2126 C C . ASP B 1 90 ? 2.467 32.844 1.183 1 96.5 90 ASP B C 1
ATOM 2128 O O . ASP B 1 90 ? 3.176 33.438 0.376 1 96.5 90 ASP B O 1
ATOM 2132 N N . GLU B 1 91 ? 2.736 31.641 1.614 1 97.44 91 GLU B N 1
ATOM 2133 C CA . GLU B 1 91 ? 3.938 30.953 1.149 1 97.44 91 GLU B CA 1
ATOM 2134 C C . GLU B 1 91 ? 3.619 30.016 -0.005 1 97.44 91 GLU B C 1
ATOM 2136 O O . GLU B 1 91 ? 4.523 29.406 -0.584 1 97.44 91 GLU B O 1
ATOM 2141 N N . ILE B 1 92 ? 2.393 29.781 -0.247 1 97.81 92 ILE B N 1
ATOM 2142 C CA . ILE B 1 92 ? 2.035 28.875 -1.325 1 97.81 92 ILE B CA 1
ATOM 2143 C C . ILE B 1 92 ? 1.197 29.609 -2.369 1 97.81 92 ILE B C 1
ATOM 2145 O O . ILE B 1 92 ? 0.593 30.641 -2.074 1 97.81 92 ILE B O 1
ATOM 2149 N N . PRO B 1 93 ? 1.174 29.094 -3.699 1 97.44 93 PRO B N 1
ATOM 2150 C CA . PRO B 1 93 ? 0.403 29.75 -4.762 1 97.44 93 PRO B CA 1
ATOM 2151 C C . PRO B 1 93 ? -1.083 29.859 -4.426 1 97.44 93 PRO B C 1
ATOM 2153 O O . PRO B 1 93 ? -1.605 29.062 -3.641 1 97.44 93 PRO B O 1
ATOM 2156 N N . ASP B 1 94 ? -1.732 30.734 -5.02 1 94.5 94 ASP B N 1
ATOM 2157 C CA . ASP B 1 94 ? -3.123 31.047 -4.715 1 94.5 94 ASP B CA 1
ATOM 2158 C C . ASP B 1 94 ? -4.078 30.109 -5.438 1 94.5 94 ASP B C 1
ATOM 2160 O O . ASP B 1 94 ? -5.289 30.141 -5.203 1 94.5 94 ASP B O 1
ATOM 2164 N N . GLY B 1 95 ? -3.559 29.234 -6.348 1 93.06 95 GLY B N 1
ATOM 2165 C CA . GLY B 1 95 ? -4.441 28.344 -7.094 1 93.06 95 GLY B CA 1
ATOM 2166 C C . GLY B 1 95 ? -3.709 27.188 -7.75 1 93.06 95 GLY B C 1
ATOM 2167 O O . GLY B 1 95 ? -2.5 27.031 -7.574 1 93.06 95 GLY B O 1
ATOM 2168 N N . GLY B 1 96 ? -4.613 26.406 -8.312 1 97 96 GLY B N 1
ATOM 2169 C CA . GLY B 1 96 ? -4.043 25.312 -9.078 1 97 96 GLY B CA 1
ATOM 2170 C C . GLY B 1 96 ? -4.07 24 -8.344 1 97 96 GLY B C 1
ATOM 2171 O O . GLY B 1 96 ? -3.311 23.078 -8.664 1 97 96 GLY B O 1
ATOM 2172 N N . TYR B 1 97 ? -4.957 23.969 -7.422 1 98.38 97 TYR B N 1
ATOM 2173 C CA . TYR B 1 97 ? -4.887 22.812 -6.527 1 98.38 97 TYR B CA 1
ATOM 2174 C C . TYR B 1 97 ? -6.02 21.828 -6.809 1 98.38 97 TYR B C 1
ATOM 2176 O O . TYR B 1 97 ? -5.988 20.688 -6.348 1 98.38 97 TYR B O 1
ATOM 2184 N N . PHE B 1 98 ? -7.027 22.234 -7.598 1 98.56 98 PHE B N 1
ATOM 2185 C CA . PHE B 1 98 ? -8.242 21.438 -7.762 1 98.56 98 PHE B CA 1
ATOM 2186 C C . PHE B 1 98 ? -7.914 20.062 -8.344 1 98.56 98 PHE B C 1
ATOM 2188 O O . PHE B 1 98 ? -7.328 19.969 -9.43 1 98.56 98 PHE B O 1
ATOM 2195 N N . GLY B 1 99 ? -8.258 19.094 -7.602 1 98.62 99 GLY B N 1
ATOM 2196 C CA . GLY B 1 99 ? -8.102 17.719 -8.07 1 98.62 99 GLY B CA 1
ATOM 2197 C C . GLY B 1 99 ? -6.668 17.234 -8.016 1 98.62 99 GLY B C 1
ATOM 2198 O O . GLY B 1 99 ? -6.355 16.156 -8.523 1 98.62 99 GLY B O 1
ATOM 2199 N N . LYS B 1 100 ? -5.781 17.969 -7.43 1 98.81 100 LYS B N 1
ATOM 2200 C CA . LYS B 1 100 ? -4.371 17.594 -7.41 1 98.81 100 LYS B CA 1
ATOM 2201 C C . LYS B 1 100 ? -3.977 17.016 -6.059 1 98.81 100 LYS B C 1
ATOM 2203 O O . LYS B 1 100 ? -4.688 17.188 -5.07 1 98.81 100 LYS B O 1
ATOM 2208 N N . ILE B 1 101 ? -2.973 16.25 -6.07 1 98.94 101 ILE B N 1
ATOM 2209 C CA . ILE B 1 101 ? -2.262 15.812 -4.871 1 98.94 101 ILE B CA 1
ATOM 2210 C C . ILE B 1 101 ? -1.117 16.781 -4.574 1 98.94 101 ILE B C 1
ATOM 2212 O O . ILE B 1 101 ? -0.172 16.891 -5.355 1 98.94 101 ILE B O 1
ATOM 2216 N N . VAL B 1 102 ? -1.229 17.469 -3.535 1 98.94 102 VAL B N 1
ATOM 2217 C CA . VAL B 1 102 ? -0.295 18.531 -3.195 1 98.94 102 VAL B CA 1
ATOM 2218 C C . VAL B 1 102 ? 0.701 18.047 -2.15 1 98.94 102 VAL B C 1
ATOM 2220 O O . VAL B 1 102 ? 0.312 17.656 -1.042 1 98.94 102 VAL B O 1
ATOM 2223 N N . LEU B 1 103 ? 1.959 18.062 -2.5 1 98.94 103 LEU B N 1
ATOM 2224 C CA . LEU B 1 103 ? 3.039 17.562 -1.65 1 98.94 103 LEU B CA 1
ATOM 2225 C C . LEU B 1 103 ? 3.934 18.719 -1.191 1 98.94 103 LEU B C 1
ATOM 2227 O O . LEU B 1 103 ? 4.395 19.516 -2.01 1 98.94 103 LEU B O 1
ATOM 2231 N N . PHE B 1 104 ? 4.133 18.766 0.109 1 98.94 104 PHE B N 1
ATOM 2232 C CA . PHE B 1 104 ? 4.953 19.828 0.688 1 98.94 104 PHE B CA 1
ATOM 2233 C C . PHE B 1 104 ? 6.355 19.312 0.994 1 98.94 104 PHE B C 1
ATOM 2235 O O . PHE B 1 104 ? 6.52 18.312 1.711 1 98.94 104 PHE B O 1
ATOM 2242 N N . LEU B 1 105 ? 7.27 19.906 0.382 1 98.88 105 LEU B N 1
ATOM 2243 C CA . LEU B 1 105 ? 8.672 19.75 0.749 1 98.88 105 LEU B CA 1
ATOM 2244 C C . LEU B 1 105 ? 9.07 20.75 1.828 1 98.88 105 LEU B C 1
ATOM 2246 O O . LEU B 1 105 ? 9.219 21.938 1.55 1 98.88 105 LEU B O 1
ATOM 2250 N N . THR B 1 106 ? 9.195 20.391 3.189 1 97.81 106 THR B N 1
ATOM 2251 C CA . THR B 1 106 ? 9.062 21.312 4.316 1 97.81 106 THR B CA 1
ATOM 2252 C C . THR B 1 106 ? 10.352 21.375 5.121 1 97.81 106 THR B C 1
ATOM 2254 O O . THR B 1 106 ? 10.555 22.297 5.91 1 97.81 106 THR B O 1
ATOM 2257 N N . SER B 1 107 ? 11.32 20.531 5.141 1 90.12 107 SER B N 1
ATOM 2258 C CA . SER B 1 107 ? 12.414 20.406 6.102 1 90.12 107 SER B CA 1
ATOM 2259 C C . SER B 1 107 ? 11.891 20.312 7.527 1 90.12 107 SER B C 1
ATOM 2261 O O . SER B 1 107 ? 12.43 20.938 8.438 1 90.12 107 SER B O 1
ATOM 2263 N N . GLY B 1 108 ? 10.805 19.688 7.738 1 96 108 GLY B N 1
ATOM 2264 C CA . GLY B 1 108 ? 10.273 19.422 9.062 1 96 108 GLY B CA 1
ATOM 2265 C C . GLY B 1 108 ? 9.148 20.375 9.453 1 96 108 GLY B C 1
ATOM 2266 O O . GLY B 1 108 ? 8.562 20.234 10.531 1 96 108 GLY B O 1
ATOM 2267 N N . ARG B 1 109 ? 8.766 21.375 8.617 1 97.94 109 ARG B N 1
ATOM 2268 C CA . ARG B 1 109 ? 7.684 22.312 8.906 1 97.94 109 ARG B CA 1
ATOM 2269 C C . ARG B 1 109 ? 6.32 21.656 8.734 1 97.94 109 ARG B C 1
ATOM 2271 O O . ARG B 1 109 ? 6.16 20.766 7.895 1 97.94 109 ARG B O 1
ATOM 2278 N N . GLU B 1 110 ? 5.367 22.172 9.539 1 98.5 110 GLU B N 1
ATOM 2279 C CA . GLU B 1 110 ? 4 21.672 9.508 1 98.5 110 GLU B CA 1
ATOM 2280 C C . GLU B 1 110 ? 3.041 22.703 8.922 1 98.5 110 GLU B C 1
ATOM 2282 O O . GLU B 1 110 ? 3.324 23.906 8.938 1 98.5 110 GLU B O 1
ATOM 2287 N N . LEU B 1 111 ? 2.016 22.234 8.336 1 98.69 111 LEU B N 1
ATOM 2288 C CA . LEU B 1 111 ? 0.987 23.125 7.832 1 98.69 111 LEU B CA 1
ATOM 2289 C C . LE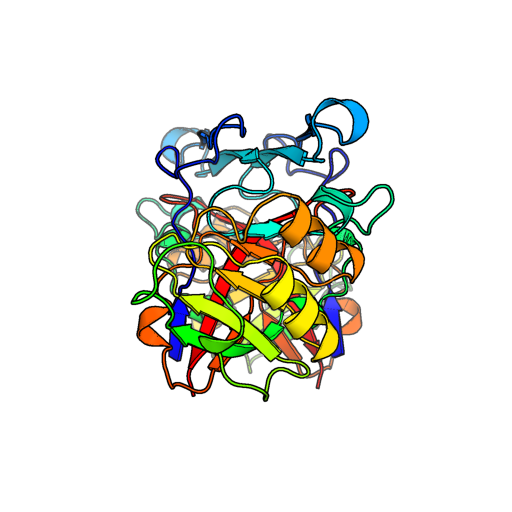U B 1 111 ? 0.288 23.859 8.984 1 98.69 111 LEU B C 1
ATOM 2291 O O . LEU B 1 111 ? 0.076 23.266 10.047 1 98.69 111 LEU B O 1
ATOM 2295 N N . SER B 1 112 ? -0.121 25.094 8.719 1 98.44 112 SER B N 1
ATOM 2296 C CA . SER B 1 112 ? -1.077 25.766 9.602 1 98.44 112 SER B CA 1
ATOM 2297 C C . SER B 1 112 ? -2.51 25.359 9.266 1 98.44 112 SER B C 1
ATOM 2299 O O . SER B 1 112 ? -2.793 24.922 8.148 1 98.44 112 SER B O 1
ATOM 2301 N N . PRO B 1 113 ? -3.451 25.453 10.242 1 98.75 113 PRO B N 1
ATOM 2302 C CA . PRO B 1 113 ? -4.863 25.188 9.953 1 98.75 113 PRO B CA 1
ATOM 2303 C C . PRO B 1 113 ? -5.387 26.031 8.789 1 98.75 113 PRO B C 1
ATOM 2305 O O . PRO B 1 113 ? -6.23 25.562 8.016 1 98.75 113 PRO B O 1
ATOM 2308 N N . GLU B 1 114 ? -4.859 27.266 8.602 1 98.5 114 GLU B N 1
ATOM 2309 C CA . GLU B 1 114 ? -5.281 28.156 7.512 1 98.5 114 GLU B CA 1
ATOM 2310 C C . GLU B 1 114 ? -4.93 27.547 6.152 1 98.5 114 GLU B C 1
ATOM 2312 O O . GLU B 1 114 ? -5.742 27.578 5.227 1 98.5 114 GLU B O 1
ATOM 2317 N N . VAL B 1 115 ? -3.789 27.031 6.055 1 98.81 115 VAL B N 1
ATOM 2318 C CA . VAL B 1 115 ? -3.363 26.406 4.805 1 98.81 115 VAL B CA 1
ATOM 2319 C C . VAL B 1 115 ? -4.199 25.156 4.535 1 98.81 115 VAL B C 1
ATOM 2321 O O . VAL B 1 115 ? -4.617 24.922 3.4 1 98.81 115 VAL B O 1
ATOM 2324 N N . ALA B 1 116 ? -4.438 24.344 5.633 1 98.88 116 ALA B N 1
ATOM 2325 C CA . ALA B 1 116 ? -5.277 23.156 5.477 1 98.88 116 ALA B CA 1
ATOM 2326 C C . ALA B 1 116 ? -6.672 23.531 4.98 1 98.88 116 ALA B C 1
ATOM 2328 O O . ALA B 1 116 ? -7.191 22.922 4.047 1 98.88 116 ALA B O 1
ATOM 2329 N N . LEU B 1 117 ? -7.293 24.531 5.547 1 98.88 117 LEU B N 1
ATOM 2330 C CA . LEU B 1 117 ? -8.617 24.984 5.145 1 98.88 117 LEU B CA 1
ATOM 2331 C C . LEU B 1 117 ? -8.609 25.469 3.699 1 98.88 117 LEU B C 1
ATOM 2333 O O . LEU B 1 117 ? -9.531 25.172 2.936 1 98.88 117 LEU B O 1
ATOM 2337 N N . PHE B 1 118 ? -7.598 26.188 3.328 1 98.88 118 PHE B N 1
ATOM 2338 C CA . PHE B 1 118 ? -7.461 26.719 1.978 1 98.88 118 PHE B CA 1
ATOM 2339 C C . PHE B 1 118 ? -7.387 25.594 0.958 1 98.88 118 PHE B C 1
ATOM 2341 O O . PHE B 1 118 ? -8.102 25.609 -0.05 1 98.88 118 PHE B O 1
ATOM 2348 N N . LEU B 1 119 ? -6.512 24.625 1.235 1 98.88 119 LEU B N 1
ATOM 2349 C CA . LEU B 1 119 ? -6.355 23.5 0.32 1 98.88 119 LEU B CA 1
ATOM 2350 C C . LEU B 1 119 ? -7.672 22.75 0.148 1 98.88 119 LEU B C 1
ATOM 2352 O O . LEU B 1 119 ? -8.016 22.344 -0.962 1 98.88 119 LEU B O 1
ATOM 2356 N N . VAL B 1 120 ? -8.438 22.516 1.293 1 98.88 120 VAL B N 1
ATOM 2357 C CA . VAL B 1 120 ? -9.742 21.859 1.228 1 98.88 120 VAL B CA 1
ATOM 2358 C C . VAL B 1 120 ? -10.688 22.672 0.349 1 98.88 120 VAL B C 1
ATOM 2360 O O . VAL B 1 120 ? -11.359 22.125 -0.523 1 98.88 120 VAL B O 1
ATOM 2363 N N . ALA B 1 121 ? -10.617 24.016 0.508 1 98.56 121 ALA B N 1
ATOM 2364 C CA . ALA B 1 121 ? -11.484 24.906 -0.271 1 98.56 121 ALA B CA 1
ATOM 2365 C C . ALA B 1 121 ? -11.117 24.859 -1.753 1 98.56 121 ALA B C 1
ATOM 2367 O O . ALA B 1 121 ? -11.992 24.984 -2.615 1 98.56 121 ALA B O 1
ATOM 2368 N N . GLU B 1 122 ? -9.984 24.688 -1.983 1 98.62 122 GLU B N 1
ATOM 2369 C CA . GLU B 1 122 ? -9.508 24.688 -3.363 1 98.62 122 GLU B CA 1
ATOM 2370 C C . GLU B 1 122 ? -9.742 23.328 -4.023 1 98.62 122 GLU B C 1
ATOM 2372 O O . GLU B 1 122 ? -9.477 23.156 -5.215 1 98.62 122 GLU B O 1
ATOM 2377 N N . GLY B 1 123 ? -10.172 22.281 -3.346 1 98.62 123 GLY B N 1
ATOM 2378 C CA . GLY B 1 123 ? -10.578 21 -3.92 1 98.62 123 GLY B CA 1
ATOM 2379 C C . GLY B 1 123 ? -9.422 20.047 -4.148 1 98.62 123 GLY B C 1
ATOM 2380 O O . GLY B 1 123 ? -9.406 19.312 -5.133 1 98.62 123 GLY B O 1
ATOM 2381 N N . VAL B 1 124 ? -8.508 20.062 -3.186 1 98.88 124 VAL B N 1
ATOM 2382 C CA . VAL B 1 124 ? -7.355 19.172 -3.303 1 98.88 124 VAL B CA 1
ATOM 2383 C C . VAL B 1 124 ? -7.812 17.719 -3.18 1 98.88 124 VAL B C 1
ATOM 2385 O O . VAL B 1 124 ? -8.789 17.438 -2.48 1 98.88 124 VAL B O 1
ATOM 2388 N N . ARG B 1 125 ? -7.125 16.844 -3.938 1 98.88 125 ARG B N 1
ATOM 2389 C CA . ARG B 1 125 ? -7.43 15.422 -3.883 1 98.88 125 ARG B CA 1
ATOM 2390 C C . A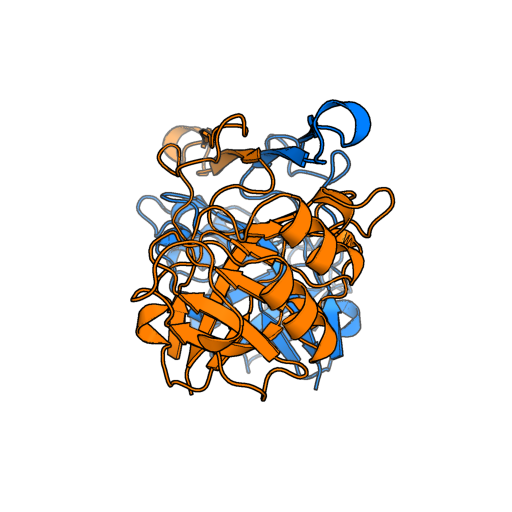RG B 1 125 ? -6.801 14.773 -2.652 1 98.88 125 ARG B C 1
ATOM 2392 O O . ARG B 1 125 ? -7.445 13.969 -1.974 1 98.88 125 ARG B O 1
ATOM 2399 N N . ALA B 1 126 ? -5.633 15.086 -2.324 1 98.94 126 ALA B N 1
ATOM 2400 C CA . ALA B 1 126 ? -4.84 14.625 -1.188 1 98.94 126 ALA B CA 1
ATOM 2401 C C . ALA B 1 126 ? -3.701 15.594 -0.884 1 98.94 126 ALA B C 1
ATOM 2403 O O . ALA B 1 126 ? -3.375 16.453 -1.706 1 98.94 126 ALA B O 1
ATOM 2404 N N . VAL B 1 127 ? -3.127 15.484 0.278 1 99 127 VAL B N 1
ATOM 2405 C CA . VAL B 1 127 ? -1.998 16.297 0.704 1 99 127 VAL B CA 1
ATOM 2406 C C . VAL B 1 127 ? -0.905 15.414 1.291 1 99 127 VAL B C 1
ATOM 2408 O O . VAL B 1 127 ? -1.197 14.383 1.909 1 99 127 VAL B O 1
ATOM 2411 N N . GLY B 1 128 ? 0.293 15.711 1.036 1 98.94 128 GLY B N 1
ATOM 2412 C CA . GLY B 1 128 ? 1.406 14.961 1.6 1 98.94 128 GLY B CA 1
ATOM 2413 C C . GLY B 1 128 ? 2.564 15.852 2.021 1 98.94 128 GLY B C 1
ATOM 2414 O O . GLY B 1 128 ? 2.609 17.031 1.675 1 98.94 128 GLY B O 1
ATOM 2415 N N . THR B 1 129 ? 3.443 15.312 2.826 1 98.94 129 THR B N 1
ATOM 2416 C CA . THR B 1 129 ? 4.609 16.016 3.352 1 98.94 129 THR B CA 1
ATOM 2417 C C . THR B 1 129 ? 5.785 15.062 3.521 1 98.94 129 THR B C 1
ATOM 2419 O O . THR B 1 129 ? 5.598 13.859 3.691 1 98.94 129 THR B O 1
ATOM 2422 N N . ASP B 1 130 ? 6.934 15.602 3.455 1 98.69 130 ASP B N 1
ATOM 2423 C CA . ASP B 1 130 ? 8.141 14.844 3.762 1 98.69 130 ASP B CA 1
ATOM 2424 C C . ASP B 1 130 ? 8.375 14.766 5.27 1 98.69 130 ASP B C 1
ATOM 2426 O O . ASP B 1 130 ? 9.242 14.023 5.73 1 98.69 130 ASP B O 1
ATOM 2430 N N . SER B 1 131 ? 7.633 15.477 6.086 1 98 131 SER B N 1
ATOM 2431 C CA . SER B 1 131 ? 7.77 15.484 7.539 1 98 131 SER B CA 1
ATOM 2432 C C . SER B 1 131 ? 7.039 14.305 8.172 1 98 131 SER B C 1
ATOM 2434 O O . SER B 1 131 ? 6.258 13.625 7.504 1 98 131 SER B O 1
ATOM 2436 N N . MET B 1 132 ? 7.34 14.047 9.445 1 97.31 132 MET B N 1
ATOM 2437 C CA . MET B 1 132 ? 6.703 12.961 10.18 1 97.31 132 MET B CA 1
ATOM 2438 C C . MET B 1 132 ? 5.223 13.242 10.398 1 97.31 132 MET B C 1
ATOM 2440 O O . MET B 1 132 ? 4.43 12.32 10.594 1 97.31 132 MET B O 1
ATOM 2444 N N . SER B 1 133 ? 4.895 14.445 10.414 1 97.69 133 SER B N 1
ATOM 2445 C CA . SER B 1 133 ? 3.5 14.852 10.562 1 97.69 133 SER B CA 1
ATOM 2446 C C . SER B 1 133 ? 3.176 16.047 9.664 1 97.69 133 SER B C 1
ATOM 2448 O O . SER B 1 133 ? 3.984 16.969 9.531 1 97.69 133 SER B O 1
ATOM 2450 N N . ILE B 1 134 ? 1.973 16.062 9.086 1 98.75 134 ILE B N 1
ATOM 2451 C CA . ILE B 1 134 ? 1.467 17.125 8.227 1 98.75 134 ILE B CA 1
ATOM 2452 C C . ILE B 1 134 ? 1.193 18.375 9.055 1 98.75 134 ILE B C 1
ATOM 2454 O O . ILE B 1 134 ? 1.213 19.5 8.539 1 98.75 134 ILE B O 1
ATOM 2458 N N . GLY B 1 135 ? 0.92 18.219 10.266 1 98.31 135 GLY B N 1
ATOM 2459 C CA . GLY B 1 135 ? 0.524 19.281 11.18 1 98.31 135 GLY B CA 1
ATOM 2460 C C . GLY B 1 135 ? -0.08 18.75 12.477 1 98.31 135 GLY B C 1
ATOM 2461 O O . GLY B 1 135 ? -0.082 17.547 12.719 1 98.31 135 GLY B O 1
ATOM 2462 N N . ASP B 1 136 ? -0.472 19.688 13.328 1 97.69 136 ASP B N 1
ATOM 2463 C CA . ASP B 1 136 ? -1.06 19.312 14.609 1 97.69 136 ASP B CA 1
ATOM 2464 C C . ASP B 1 136 ? -2.436 18.672 14.414 1 97.69 136 ASP B C 1
ATOM 2466 O O . ASP B 1 136 ? -2.861 18.438 13.281 1 97.69 136 ASP B O 1
ATOM 2470 N N . ASP B 1 137 ? -3.127 18.359 15.484 1 98.06 137 ASP B N 1
ATOM 2471 C CA . ASP B 1 137 ? -4.406 17.656 15.445 1 98.06 137 ASP B CA 1
ATOM 2472 C C . ASP B 1 137 ? -5.43 18.422 14.617 1 98.06 137 ASP B C 1
ATOM 2474 O O . ASP B 1 137 ? -6.242 17.828 13.906 1 98.06 137 ASP B O 1
ATOM 2478 N N . ALA B 1 138 ? -5.461 19.734 14.75 1 98.56 138 ALA B N 1
ATOM 2479 C CA . ALA B 1 138 ? -6.414 20.578 14.023 1 98.56 138 ALA B CA 1
ATOM 2480 C C . ALA B 1 138 ? -6.234 20.422 12.516 1 98.56 138 ALA B C 1
ATOM 2482 O O . ALA B 1 138 ? -7.215 20.297 11.781 1 98.56 138 ALA B O 1
ATOM 2483 N N . VAL B 1 139 ? -4.984 20.422 12.078 1 98.88 139 VAL B N 1
ATOM 2484 C CA . VAL B 1 139 ? -4.691 20.266 10.656 1 98.88 139 VAL B CA 1
ATOM 2485 C C . VAL B 1 139 ? -5.184 18.906 10.172 1 98.88 139 VAL B C 1
ATOM 2487 O O . VAL B 1 139 ? -5.848 18.812 9.141 1 98.88 139 VAL B O 1
ATOM 2490 N N . HIS B 1 140 ? -4.828 17.875 10.914 1 98.88 140 HIS B N 1
ATOM 2491 C CA . HIS B 1 140 ? -5.312 16.547 10.562 1 98.88 140 HIS B CA 1
ATOM 2492 C C . HIS B 1 140 ? -6.836 16.516 10.469 1 98.88 140 HIS B C 1
ATOM 2494 O O . HIS B 1 140 ? -7.395 16.016 9.492 1 98.88 140 HIS B O 1
ATOM 2500 N N . ARG B 1 141 ? -7.523 17.031 11.461 1 98.88 141 ARG B N 1
ATOM 2501 C CA . ARG B 1 141 ? -8.984 16.984 11.5 1 98.88 141 ARG B CA 1
ATOM 2502 C C . ARG B 1 141 ? -9.586 17.766 10.336 1 98.88 141 ARG B C 1
ATOM 2504 O O . ARG B 1 141 ? -10.594 17.359 9.758 1 98.88 141 ARG B O 1
ATOM 2511 N N . ILE B 1 142 ? -9.008 18.922 9.938 1 98.94 142 ILE B N 1
ATOM 2512 C CA . ILE B 1 142 ? -9.508 19.719 8.828 1 98.94 142 ILE B CA 1
ATOM 2513 C C . ILE B 1 142 ? -9.43 18.906 7.535 1 98.94 142 ILE B C 1
ATOM 2515 O O . ILE B 1 142 ? -10.414 18.797 6.801 1 98.94 142 ILE B O 1
ATOM 2519 N N . LEU B 1 143 ? -8.32 18.375 7.293 1 98.94 143 LEU B N 1
ATOM 2520 C CA . LEU B 1 143 ? -8.117 17.641 6.051 1 98.94 143 LEU B CA 1
ATOM 2521 C C . LEU B 1 143 ? -8.945 16.359 6.031 1 98.94 143 LEU B C 1
ATOM 2523 O O . LEU B 1 143 ? -9.688 16.109 5.078 1 98.94 143 LEU B O 1
ATOM 2527 N N . LEU B 1 144 ? -8.867 15.594 7.129 1 98.94 144 LEU B N 1
ATOM 2528 C CA . LEU B 1 144 ? -9.453 14.266 7.164 1 98.94 144 LEU B CA 1
ATOM 2529 C C . LEU B 1 144 ? -10.977 14.344 7.285 1 98.94 144 LEU B C 1
ATOM 2531 O O . LEU B 1 144 ? -11.688 13.469 6.793 1 98.94 144 LEU B O 1
ATOM 2535 N N . SER B 1 145 ? -11.531 15.367 7.906 1 98.94 145 SER B N 1
ATOM 2536 C CA . SER B 1 145 ? -12.984 15.531 7.961 1 98.94 145 SER B CA 1
ATOM 2537 C C . SER B 1 145 ? -13.578 15.711 6.57 1 98.94 145 SER B C 1
ATOM 2539 O O . SER B 1 145 ? -14.742 15.398 6.34 1 98.94 145 SER B O 1
ATOM 2541 N N . GLU B 1 146 ? -12.727 16.266 5.66 1 98.94 146 GLU B N 1
ATOM 2542 C CA . GLU B 1 146 ? -13.18 16.469 4.289 1 98.94 146 GLU B CA 1
ATOM 2543 C C . GLU B 1 146 ? -12.711 15.352 3.373 1 98.94 146 GLU B C 1
ATOM 2545 O O . GLU B 1 146 ? -12.711 15.5 2.148 1 98.94 146 GLU B O 1
ATOM 2550 N N . GLU B 1 147 ? -12.273 14.203 3.955 1 98.88 147 GLU B N 1
ATOM 2551 C CA . GLU B 1 147 ? -11.852 12.969 3.293 1 98.88 147 GLU B CA 1
ATOM 2552 C C . GLU B 1 147 ? -10.703 13.227 2.328 1 98.88 147 GLU B C 1
ATOM 2554 O O . GLU B 1 147 ? -10.664 12.664 1.23 1 98.88 147 GLU B O 1
ATOM 2559 N N . VAL B 1 148 ? -9.852 14.219 2.746 1 98.94 148 VAL B N 1
ATOM 2560 C CA . VAL B 1 148 ? -8.57 14.438 2.084 1 98.94 148 VAL B CA 1
ATOM 2561 C C . VAL B 1 148 ? -7.5 13.578 2.748 1 98.94 148 VAL B C 1
ATOM 2563 O O . VAL B 1 148 ? -7.062 13.867 3.863 1 98.94 148 VAL B O 1
ATOM 2566 N N . PRO B 1 149 ? -7.059 12.492 2.01 1 98.94 149 PRO B N 1
ATOM 2567 C CA . PRO B 1 149 ? -5.992 11.68 2.602 1 98.94 149 PRO B CA 1
ATOM 2568 C C . PRO B 1 149 ? -4.703 12.469 2.826 1 98.94 149 PRO B C 1
ATOM 2570 O O . PRO B 1 149 ? -4.43 13.43 2.102 1 98.94 149 PRO B O 1
ATOM 2573 N N . VAL B 1 150 ? -3.979 12.078 3.908 1 99 150 VAL B N 1
ATOM 2574 C CA . VAL B 1 150 ? -2.742 12.758 4.293 1 99 150 VAL B CA 1
ATOM 2575 C C . VAL B 1 150 ? -1.571 11.781 4.195 1 99 150 VAL B C 1
ATOM 2577 O O . VAL B 1 150 ? -1.531 10.773 4.91 1 99 150 VAL B O 1
ATOM 2580 N N . PHE B 1 151 ? -0.635 12.055 3.307 1 99 151 PHE B N 1
ATOM 2581 C CA . PHE B 1 151 ? 0.59 11.281 3.182 1 99 151 PHE B CA 1
ATOM 2582 C C . PHE B 1 151 ? 1.715 11.898 4 1 99 151 PHE B C 1
ATOM 2584 O O . PHE B 1 151 ? 1.949 13.109 3.924 1 99 151 PHE B O 1
ATOM 2591 N N . GLU B 1 152 ? 2.365 11.094 4.824 1 98.94 152 GLU B N 1
ATOM 2592 C CA . GLU B 1 152 ? 3.473 11.57 5.645 1 98.94 152 GLU B CA 1
ATOM 2593 C C . GLU B 1 152 ? 4.73 10.734 5.414 1 98.94 152 GLU B C 1
ATOM 2595 O O . GLU B 1 152 ? 4.648 9.602 4.949 1 98.94 152 GLU B O 1
ATOM 2600 N N . ASN B 1 153 ? 5.914 11.305 5.738 1 98.75 153 ASN B N 1
ATOM 2601 C CA . ASN B 1 153 ? 7.23 10.688 5.613 1 98.75 153 ASN B CA 1
ATOM 2602 C C . ASN B 1 153 ? 7.562 10.359 4.164 1 98.75 153 ASN B C 1
ATOM 2604 O O . ASN B 1 153 ? 8.156 9.32 3.879 1 98.75 153 ASN B O 1
ATOM 2608 N N . LEU B 1 154 ? 7.117 11.25 3.24 1 98.88 154 LEU B N 1
ATOM 2609 C CA . LEU B 1 154 ? 7.543 11.094 1.852 1 98.88 154 LEU B CA 1
ATOM 2610 C C . LEU B 1 154 ? 9.008 11.484 1.684 1 98.88 154 LEU B C 1
ATOM 2612 O O . LEU B 1 154 ? 9.508 12.367 2.387 1 98.88 154 LEU B O 1
ATOM 2616 N N . THR B 1 155 ? 9.672 10.773 0.744 1 98.75 155 THR B N 1
ATOM 2617 C CA . THR B 1 155 ? 11.07 11.078 0.473 1 98.75 155 THR B CA 1
ATOM 2618 C C . THR B 1 155 ? 11.266 11.492 -0.982 1 98.75 155 THR B C 1
ATOM 2620 O O . THR B 1 155 ? 10.352 11.359 -1.798 1 98.75 155 THR B O 1
ATOM 2623 N N . ASN B 1 156 ? 12.344 12.141 -1.212 1 98.75 156 ASN B N 1
ATOM 2624 C CA . ASN B 1 156 ? 12.836 12.461 -2.549 1 98.75 156 ASN B CA 1
ATOM 2625 C C . ASN B 1 156 ? 11.93 13.461 -3.258 1 98.75 156 ASN B C 1
ATOM 2627 O O . ASN B 1 156 ? 11.852 13.477 -4.488 1 98.75 156 ASN B O 1
ATOM 2631 N N . LEU B 1 157 ? 11.281 14.297 -2.553 1 98.81 157 LEU B N 1
ATOM 2632 C CA . LEU B 1 157 ? 10.383 15.281 -3.139 1 98.81 157 LEU B CA 1
ATOM 2633 C C . LEU B 1 157 ? 11.156 16.359 -3.885 1 98.81 157 LEU B C 1
ATOM 2635 O O . LEU B 1 157 ? 10.625 17 -4.801 1 98.81 157 LEU B O 1
ATOM 2639 N N . GLU B 1 158 ? 12.375 16.531 -3.459 1 98.44 158 GLU B N 1
ATOM 2640 C CA . GLU B 1 158 ? 13.195 17.547 -4.105 1 98.44 158 GLU B CA 1
ATOM 2641 C C . GLU B 1 158 ? 13.32 17.281 -5.602 1 98.44 158 GLU B C 1
ATOM 2643 O O . GLU B 1 158 ? 13.383 18.234 -6.398 1 98.44 158 GLU B O 1
ATOM 2648 N N . ALA B 1 159 ? 13.328 16.047 -6.035 1 98.5 159 ALA B N 1
ATOM 2649 C CA . ALA B 1 159 ? 13.508 15.664 -7.434 1 98.5 159 ALA B CA 1
ATOM 2650 C C . ALA B 1 159 ? 12.281 16.016 -8.266 1 98.5 159 ALA B C 1
ATOM 2652 O O . ALA B 1 159 ? 12.328 16 -9.492 1 98.5 159 ALA B O 1
ATOM 2653 N N . LEU B 1 160 ? 11.211 16.391 -7.566 1 98.56 160 LEU B N 1
ATOM 2654 C CA . LEU B 1 160 ? 9.945 16.578 -8.266 1 98.56 160 LEU B CA 1
ATOM 2655 C C . LEU B 1 160 ? 9.594 18.062 -8.352 1 98.56 160 LEU B C 1
ATOM 2657 O O . LEU B 1 160 ? 8.625 18.438 -9.016 1 98.56 160 LEU B O 1
ATOM 2661 N N . VAL B 1 161 ? 10.344 18.922 -7.711 1 98.25 161 VAL B N 1
ATOM 2662 C CA . VAL B 1 161 ? 10.039 20.344 -7.707 1 98.25 161 VAL B CA 1
ATOM 2663 C C . VAL B 1 161 ? 10.047 20.875 -9.141 1 98.25 161 VAL B C 1
ATOM 2665 O O . VAL B 1 161 ? 11.023 20.703 -9.867 1 98.25 161 VAL B O 1
ATOM 2668 N N . GLY B 1 162 ? 8.875 21.453 -9.531 1 97.44 162 GLY B N 1
ATOM 2669 C CA . GLY B 1 162 ? 8.766 22.078 -10.844 1 97.44 162 GLY B CA 1
ATOM 2670 C C . GLY B 1 162 ? 8.492 21.078 -11.945 1 97.44 162 GLY B C 1
ATOM 2671 O O . GLY B 1 162 ? 8.516 21.422 -13.133 1 97.44 162 GLY B O 1
ATOM 2672 N N . LYS B 1 163 ? 8.32 19.812 -11.641 1 98.06 163 LYS B N 1
ATOM 2673 C CA . LYS B 1 163 ? 8.086 18.766 -12.641 1 98.06 163 LYS B CA 1
ATOM 2674 C C . LYS B 1 163 ? 6.625 18.344 -12.656 1 98.06 163 LYS B C 1
ATOM 2676 O O . LYS B 1 163 ? 5.941 18.406 -11.633 1 98.06 163 LYS B O 1
ATOM 2681 N N . ASP B 1 164 ? 6.098 18.062 -13.867 1 97.88 164 ASP B N 1
ATOM 2682 C CA . ASP B 1 164 ? 4.824 17.359 -13.992 1 97.88 164 ASP B CA 1
ATOM 2683 C C . ASP B 1 164 ? 4.98 15.867 -13.68 1 97.88 164 ASP B C 1
ATOM 2685 O O . ASP B 1 164 ? 5.902 15.219 -14.18 1 97.88 164 ASP B O 1
ATOM 2689 N N . PHE B 1 165 ? 4.117 15.375 -12.867 1 98.81 165 PHE B N 1
ATOM 2690 C CA . PHE B 1 165 ? 4.188 13.961 -12.516 1 98.81 165 PHE B CA 1
ATOM 2691 C C . PHE B 1 165 ? 2.828 13.453 -12.047 1 98.81 165 PHE B C 1
ATOM 2693 O O . PHE B 1 165 ? 1.945 14.242 -11.711 1 98.81 165 PHE B O 1
ATOM 2700 N N . THR B 1 166 ? 2.635 12.117 -12.148 1 98.88 166 THR B N 1
ATOM 2701 C CA . THR B 1 166 ? 1.512 11.398 -11.555 1 98.88 166 THR B CA 1
ATOM 2702 C C . THR B 1 166 ? 1.938 10.695 -10.266 1 98.88 166 THR B C 1
ATOM 2704 O O . THR B 1 166 ? 2.926 9.961 -10.258 1 98.88 166 THR B O 1
ATOM 2707 N N . PHE B 1 167 ? 1.377 11.125 -9.227 1 98.94 167 PHE B N 1
ATOM 2708 C CA . PHE B 1 167 ? 1.614 10.516 -7.922 1 98.94 167 PHE B CA 1
ATOM 2709 C C . PHE B 1 167 ? 0.755 9.273 -7.742 1 98.94 167 PHE B C 1
ATOM 2711 O O . PHE B 1 167 ? -0.432 9.273 -8.078 1 98.94 167 PHE B O 1
ATOM 2718 N N . VAL B 1 168 ? 1.268 8.102 -7.254 1 98.94 168 VAL B N 1
ATOM 2719 C CA . VAL B 1 168 ? 0.567 6.844 -6.996 1 98.94 168 VAL B CA 1
ATOM 2720 C C . VAL B 1 168 ? 0.986 6.285 -5.637 1 98.94 168 VAL B C 1
ATOM 2722 O O . VAL B 1 168 ? 2.174 6.055 -5.395 1 98.94 168 VAL B O 1
ATOM 2725 N N . ALA B 1 169 ? 0.158 6.059 -4.723 1 98.94 169 ALA B N 1
ATOM 2726 C CA . ALA B 1 169 ? 0.44 5.453 -3.426 1 98.94 169 ALA B CA 1
ATOM 2727 C C . ALA B 1 169 ? -0.806 4.789 -2.848 1 98.94 169 ALA B C 1
ATOM 2729 O O . ALA B 1 169 ? -1.406 5.297 -1.898 1 98.94 169 ALA B O 1
ATOM 2730 N N . PHE B 1 170 ? -1.19 3.635 -3.324 1 98.94 170 PHE B N 1
ATOM 2731 C CA . PHE B 1 170 ? -2.377 2.934 -2.848 1 98.94 170 PHE B CA 1
ATOM 2732 C C . PHE B 1 170 ? -2.109 2.277 -1.499 1 98.94 170 PHE B C 1
ATOM 2734 O O . PHE B 1 170 ? -1.069 1.645 -1.306 1 98.94 170 PHE B O 1
ATOM 2741 N N . PRO B 1 171 ? -2.994 2.432 -0.603 1 99 171 PRO B N 1
ATOM 2742 C CA . PRO B 1 171 ? -2.844 1.802 0.711 1 99 171 PRO B CA 1
ATOM 2743 C C . PRO B 1 171 ? -3.207 0.319 0.699 1 99 171 PRO B C 1
ATOM 2745 O O . PRO B 1 171 ? -3.998 -0.12 -0.139 1 99 171 PRO B O 1
ATOM 2748 N N . LEU B 1 172 ? -2.574 -0.431 1.665 1 98.94 172 LEU B N 1
ATOM 2749 C CA . LEU B 1 172 ? -3.086 -1.771 1.933 1 98.94 172 LEU B CA 1
ATOM 2750 C C . LEU B 1 172 ? -4.555 -1.721 2.332 1 98.94 172 LEU B C 1
ATOM 2752 O O . LEU B 1 172 ? -5.012 -0.734 2.914 1 98.94 172 LEU B O 1
ATOM 2756 N N . LYS B 1 173 ? -5.285 -2.752 1.866 1 98.94 173 LYS B N 1
ATOM 2757 C CA . LYS B 1 173 ? -6.719 -2.809 2.141 1 98.94 173 LYS B CA 1
ATOM 2758 C C . LYS B 1 173 ? -6.988 -3.324 3.551 1 98.94 173 LYS B C 1
ATOM 2760 O O . LYS B 1 173 ? -7.598 -4.383 3.725 1 98.94 173 LYS B O 1
ATOM 2765 N N . ILE B 1 174 ? -6.547 -2.584 4.605 1 98.94 174 ILE B N 1
ATOM 2766 C CA . ILE B 1 174 ? -6.695 -2.963 6.008 1 98.94 174 ILE B CA 1
ATOM 2767 C C . ILE B 1 174 ? -8.125 -2.703 6.465 1 98.94 174 ILE B C 1
ATOM 2769 O O . ILE B 1 174 ? -8.555 -1.55 6.562 1 98.94 174 ILE B O 1
ATOM 2773 N N . GLU B 1 175 ? -8.844 -3.764 6.691 1 98.75 175 GLU B N 1
ATOM 2774 C CA . GLU B 1 175 ? -10.219 -3.646 7.148 1 98.75 175 GLU B CA 1
ATOM 2775 C C . GLU B 1 175 ? -10.305 -2.861 8.453 1 98.75 175 GLU B C 1
ATOM 2777 O O . GLU B 1 175 ? -9.648 -3.207 9.438 1 98.75 175 GLU B O 1
ATOM 2782 N N . GLY B 1 176 ? -11.047 -1.758 8.391 1 98.75 176 GLY B N 1
ATOM 2783 C CA . GLY B 1 176 ? -11.203 -0.943 9.586 1 98.75 176 GLY B CA 1
ATOM 2784 C C . GLY B 1 176 ? -9.953 -0.146 9.93 1 98.75 176 GLY B C 1
ATOM 2785 O O . GLY B 1 176 ? -9.797 0.316 11.055 1 98.75 176 GLY B O 1
ATOM 2786 N N . GLY B 1 177 ? -9.086 0.064 8.977 1 98.88 177 GLY B N 1
ATOM 2787 C CA . GLY B 1 177 ? -7.805 0.687 9.25 1 98.88 177 GLY B CA 1
ATOM 2788 C C . GLY B 1 177 ? -7.879 2.199 9.336 1 98.88 177 GLY B C 1
ATOM 2789 O O . GLY B 1 177 ? -8.648 2.83 8.609 1 98.88 177 GLY B O 1
ATOM 2790 N N . SER B 1 178 ? -7.004 2.768 10.219 1 98.94 178 SER B N 1
ATOM 2791 C CA . SER B 1 178 ? -6.879 4.211 10.391 1 98.94 178 SER B CA 1
ATOM 2792 C C . SER B 1 178 ? -5.973 4.82 9.328 1 98.94 178 SER B C 1
ATOM 2794 O O . SER B 1 178 ? -5.949 6.039 9.148 1 98.94 178 SER B O 1
ATOM 2796 N N . GLY B 1 179 ? -5.32 4.125 8.68 1 98.88 179 GLY B N 1
ATOM 2797 C CA . GLY B 1 179 ? -4.324 4.434 7.668 1 98.88 179 GLY B CA 1
ATOM 2798 C C . GLY B 1 179 ? -3.576 3.207 7.172 1 98.88 179 GLY B C 1
ATOM 2799 O O . GLY B 1 179 ? -4.062 2.082 7.301 1 98.88 179 GLY B O 1
ATOM 2800 N N . SER B 1 180 ? -2.389 3.404 6.66 1 98.94 180 SER B N 1
ATOM 2801 C CA . SER B 1 180 ? -1.618 2.305 6.09 1 98.94 180 SER B CA 1
ATOM 2802 C C . SER B 1 180 ? -0.223 2.764 5.676 1 98.94 180 SER B C 1
ATOM 2804 O O . SER B 1 180 ? -0.061 3.848 5.113 1 98.94 180 SER B O 1
ATOM 2806 N N . PRO B 1 181 ? 0.729 1.943 5.859 1 98.94 181 PRO B N 1
ATOM 2807 C CA . PRO B 1 181 ? 1.951 2.16 5.082 1 98.94 181 PRO B CA 1
ATOM 2808 C C . PRO B 1 181 ? 1.728 2.012 3.58 1 98.94 181 PRO B C 1
ATOM 2810 O O . PRO B 1 181 ? 0.829 1.282 3.154 1 98.94 181 PRO B O 1
ATOM 2813 N N . VAL B 1 182 ? 2.504 2.74 2.842 1 98.94 182 VAL B N 1
ATOM 2814 C CA . VAL B 1 182 ? 2.33 2.713 1.394 1 98.94 182 VAL B CA 1
ATOM 2815 C C . VAL B 1 182 ? 3.693 2.678 0.709 1 98.94 182 VAL B C 1
ATOM 2817 O O . VAL B 1 182 ? 4.715 2.973 1.333 1 98.94 182 VAL B O 1
ATOM 2820 N N . ARG B 1 183 ? 3.699 2.234 -0.5 1 99 183 ARG B N 1
ATOM 2821 C CA . ARG B 1 183 ? 4.758 2.559 -1.452 1 99 183 ARG B CA 1
ATOM 2822 C C . ARG B 1 183 ? 4.34 3.709 -2.361 1 99 183 ARG B C 1
ATOM 2824 O O . ARG B 1 183 ? 3.521 3.527 -3.266 1 99 183 ARG B O 1
ATOM 2831 N N . ALA B 1 184 ? 4.895 4.863 -2.014 1 99 184 ALA B N 1
ATOM 2832 C CA . ALA B 1 184 ? 4.586 6.043 -2.82 1 99 184 ALA B CA 1
ATOM 2833 C C . ALA B 1 184 ? 5.602 6.215 -3.947 1 99 184 ALA B C 1
ATOM 2835 O O . ALA B 1 184 ? 6.809 6.098 -3.729 1 99 184 ALA B O 1
ATOM 2836 N N . VAL B 1 185 ? 5.051 6.445 -5.27 1 98.94 185 VAL B N 1
ATOM 2837 C CA . VAL B 1 185 ? 5.934 6.672 -6.406 1 98.94 185 VAL B CA 1
ATOM 2838 C C . VAL B 1 185 ? 5.422 7.848 -7.238 1 98.94 185 VAL B C 1
ATOM 2840 O O . VAL B 1 185 ? 4.254 8.227 -7.125 1 98.94 185 VAL B O 1
ATOM 2843 N N . ALA B 1 186 ? 6.305 8.422 -7.941 1 98.94 186 ALA B N 1
ATOM 2844 C CA . ALA B 1 186 ? 5.965 9.43 -8.938 1 98.94 186 ALA B CA 1
ATOM 2845 C C . ALA B 1 186 ? 6.383 8.992 -10.336 1 98.94 186 ALA B C 1
ATOM 2847 O O . ALA B 1 186 ? 7.512 8.539 -10.539 1 98.94 186 ALA B O 1
ATOM 2848 N N . PHE B 1 187 ? 5.43 9.008 -11.297 1 98.69 187 PHE B N 1
ATOM 2849 C CA . PHE B 1 187 ? 5.738 8.906 -12.719 1 98.69 187 PHE B CA 1
ATOM 2850 C C . PHE B 1 187 ? 6.035 10.273 -13.305 1 98.69 187 PHE B C 1
ATOM 2852 O O . PHE B 1 187 ? 5.129 11.102 -13.461 1 98.69 187 PHE B O 1
ATOM 2859 N N . VAL B 1 188 ? 7.312 10.5 -13.539 1 97.5 188 VAL B N 1
ATOM 2860 C CA . VAL B 1 188 ? 7.746 11.797 -14.047 1 97.5 188 VAL B CA 1
ATOM 2861 C C . VAL B 1 188 ? 7.766 11.773 -15.57 1 97.5 188 VAL B C 1
ATOM 2863 O O . VAL B 1 188 ? 8.289 10.836 -16.188 1 97.5 188 VAL B O 1
ATOM 2866 N N . GLU B 1 189 ? 6.945 12.492 -16.312 1 85.88 189 GLU B N 1
ATOM 2867 C CA . GLU B 1 189 ? 6.902 12.633 -17.766 1 85.88 189 GLU B CA 1
ATOM 2868 C C . GLU B 1 189 ? 8.227 13.164 -18.297 1 85.88 189 GLU B C 1
ATOM 2870 O O . GLU B 1 189 ? 8.93 13.906 -17.609 1 85.88 189 GLU B O 1
#

Nearest PDB structures (foldseek):
  4co9-assembly2_B  TM=9.026E-01  e=3.089E-17  Bacillus anthracis str. Ames
  4cog-assembly2_D  TM=8.698E-01  e=1.502E-17  Burkholderia cenocepacia J2315
  4cob-assembly1_B  TM=8.791E-01  e=3.627E-16  Pseudomonas aeruginosa PAO1
  4m8d-assembly2_C  TM=9.069E-01  e=1.281E-15  Roseibium aggregatum IAM 12614
  8f9x-assembly2_D  TM=8.992E-01  e=2.633E-15  Ruegeria pomeroyi DSS-3

Foldseek 3Di:
DKAWFWDDADQPFDDDPPFDGWHWAWDDDCVVHVDTDTDIDGAQLTTWKKFALVLQHPVGDAQLRADQLLQKFKEAEQEQQPDDAADDPVSDDQADAAAYEYEYEHVAHAHDLRNLLSSVVRHHSAYEYLHSDNHDSSSSNSCNVSGHMYIYNTHPCVVCHPFIWMKGWRADNDVRHRIHHTGIMIGTD/DKAWFWDDQDQPFDDDPPFDGWHWAWDDDCVVHVDTDTDIDGAQLTTWKKFALVLQHPVGDALLRADQLLQKDKEAEQEAQPDDAADDPVSDDQADAAAYEYEYEHVAHAHDLRNLQSSVVRHHSAYEYLHSDNHDSSSSNSCNVSRHMYIYNTHDCVVCHPFIWMKGWRADNDVRHRIHHTGIMIGTD

Solvent-accessible surface area (backbone atoms only — not comparable to full-atom values): 18524 Å² total; per-residue (Å²): 91,82,43,73,21,43,44,58,40,37,64,78,37,72,54,61,90,90,49,57,64,40,42,71,39,82,72,39,40,44,94,85,67,63,30,30,38,36,35,38,33,31,26,29,70,37,44,15,16,34,41,23,15,28,22,61,28,91,90,34,50,24,34,53,67,52,64,71,69,57,34,46,38,48,35,45,50,46,79,47,53,87,63,73,68,55,45,50,60,90,74,51,78,95,68,87,38,61,61,18,31,44,30,36,41,27,90,66,43,22,46,27,55,66,36,39,51,49,42,58,71,46,41,39,34,21,39,32,20,45,18,87,45,60,38,55,70,65,26,48,38,55,32,22,71,70,66,25,39,38,33,23,26,37,37,69,53,78,82,38,56,90,46,65,32,38,33,40,37,53,47,41,38,29,61,81,19,23,26,17,42,28,32,32,33,32,43,40,119,92,79,44,74,22,44,43,59,40,38,66,79,37,74,53,63,89,91,49,57,64,39,43,70,38,84,70,38,42,44,92,83,66,64,27,30,36,38,34,37,33,31,26,30,71,36,43,14,16,35,40,23,16,27,20,58,27,90,91,34,51,25,35,52,67,52,65,71,68,56,35,46,38,50,35,44,49,48,80,48,52,87,61,72,68,54,44,50,59,91,73,48,81,94,69,86,38,62,60,20,30,42,30,35,39,27,88,67,42,24,45,26,55,68,34,35,52,48,42,59,72,45,40,39,33,21,39,32,19,44,16,87,47,58,37,56,72,65,25,49,36,55,31,20,71,69,66,24,38,39,32,22,27,37,36,69,53,75,84,38,56,89,44,66,31,38,33,42,37,51,47,41,38,28,63,82,18,22,24,15,40,27,32,31,35,32,43,38,118

InterPro domains:
  IPR007325 Kynurenine formamidase/cyclase-like [PF04199] (4-134)
  IPR007325 Kynurenine formamidase/cyclase-like [PTHR31118] (2-186)
  IPR037175 Kynurenine formamidase superfamily [G3DSA:3.50.30.50] (1-187)
  IPR037175 Kynurenine formamidase superfamily [SSF102198] (2-188)

Organism: NCBI:txid2598455